Protein AF-A0A1B6LF96-F1 (afdb_monomer_lite)

Organism: NCBI:txid36148

Foldseek 3Di:
DDDDDDDDPPPPPPDPPPPDDCVCVVVLVVLLVLLLQDLAPVVLVVLCVVVVPPPLSVVVVVVLCVLCVPQLAQDQPLQDAFEEEQAEDDQVVLVVVLVVVCVVFVADEQDQQDPVLPVSLVPDPDPSNNSSSSVSSLSSSQSVCSVRSNPGYYYYRDHSVNSLVVSQVVRDPDRDPPPHCSPPHRPSGHDGPYYHYDDDDDD

Secondary structure (DSSP, 8-state):
----------------------TTHHHHHHHHHTTT--SSHHHHHHHHHTTTTSHHHHHHHHHHHHH-TTTT----TT--S-EEEEE-S-HHHHHHHHHHHHHHHTPEEE-SS-HHHHHHHTT--SHHHHHHHHHHHHHHHHHHHHHHTTTS-EEEES-HHHHHHHHHHHH-SSPPPTT-GGGPPPTTSPPPSEEEE------

Structure (mmCIF, N/CA/C/O backbone):
data_AF-A0A1B6LF96-F1
#
_entry.id   AF-A0A1B6LF96-F1
#
loop_
_atom_site.group_PDB
_atom_site.id
_atom_site.type_symbol
_atom_site.label_atom_id
_atom_site.label_alt_id
_atom_site.label_comp_id
_atom_site.label_asym_id
_atom_site.label_entity_id
_atom_site.label_seq_id
_atom_site.pdbx_PDB_ins_code
_atom_site.Cartn_x
_atom_site.Cartn_y
_atom_site.Cartn_z
_atom_site.occupancy
_atom_site.B_iso_or_equiv
_atom_site.auth_seq_id
_atom_site.auth_comp_id
_atom_site.auth_asym_id
_atom_site.auth_atom_id
_atom_site.pdbx_PDB_model_num
ATOM 1 N N . MET A 1 1 ? -30.037 -37.313 19.947 1.00 46.81 1 MET A N 1
ATOM 2 C CA . MET A 1 1 ? -29.095 -37.374 21.087 1.00 46.81 1 MET A CA 1
ATOM 3 C C . MET A 1 1 ? -27.970 -38.303 20.656 1.00 46.81 1 MET A C 1
ATOM 5 O O . MET A 1 1 ? -28.305 -39.353 20.131 1.00 46.81 1 MET A O 1
ATOM 9 N N . HIS A 1 2 ? -26.707 -37.882 20.806 1.00 32.00 2 HIS A N 1
ATOM 10 C CA . HIS A 1 2 ? -25.516 -38.270 20.011 1.00 32.00 2 HIS A CA 1
ATOM 11 C C . HIS A 1 2 ? -25.469 -37.520 18.664 1.00 32.00 2 HIS A C 1
ATOM 13 O O . HIS A 1 2 ? -26.460 -37.510 17.951 1.00 32.00 2 HIS A O 1
ATOM 19 N N . LEU A 1 3 ? -24.417 -36.798 18.271 1.00 30.00 3 LEU A N 1
ATOM 20 C CA . LEU A 1 3 ? -23.007 -36.907 18.631 1.00 30.00 3 LEU A CA 1
ATOM 21 C C . LEU A 1 3 ? -22.347 -35.513 18.498 1.00 30.00 3 LEU A C 1
ATOM 23 O O . LEU A 1 3 ? -22.212 -34.978 17.402 1.00 30.00 3 LEU A O 1
ATOM 27 N N . ILE A 1 4 ? -21.967 -34.912 19.625 1.00 42.56 4 ILE A N 1
ATOM 28 C CA . ILE A 1 4 ? -20.916 -33.887 19.695 1.00 42.56 4 ILE A CA 1
ATOM 29 C C . ILE A 1 4 ? -19.606 -34.648 19.517 1.00 42.56 4 ILE A C 1
ATOM 31 O O . ILE A 1 4 ? -19.401 -35.553 20.312 1.00 42.56 4 ILE A O 1
ATOM 35 N N . PHE A 1 5 ? -18.761 -34.323 18.532 1.00 35.53 5 PHE A N 1
ATOM 36 C CA . PHE A 1 5 ? -17.296 -34.470 18.614 1.00 35.53 5 PHE A CA 1
ATOM 37 C C . PHE A 1 5 ? -16.598 -33.947 17.346 1.00 35.53 5 PHE A C 1
ATOM 39 O O . PHE A 1 5 ? -16.833 -34.476 16.268 1.00 35.53 5 PHE A O 1
ATOM 46 N N . ASN A 1 6 ? -15.676 -32.992 17.553 1.00 32.12 6 ASN A N 1
ATOM 47 C CA . ASN A 1 6 ? -14.500 -32.641 16.735 1.00 32.12 6 ASN A CA 1
ATOM 48 C C . ASN A 1 6 ? -14.761 -32.160 15.289 1.00 32.12 6 ASN A C 1
ATOM 50 O O . ASN A 1 6 ? -15.494 -32.757 14.522 1.00 32.12 6 ASN A O 1
ATOM 54 N N . ILE A 1 7 ? -14.156 -31.067 14.824 1.00 35.53 7 ILE A N 1
ATOM 55 C CA . ILE A 1 7 ? -12.711 -30.966 14.594 1.00 35.53 7 ILE A CA 1
ATOM 56 C C . ILE A 1 7 ? -12.251 -29.513 14.815 1.00 35.53 7 ILE A C 1
ATOM 58 O O . ILE A 1 7 ? -12.604 -28.605 14.064 1.00 35.53 7 ILE A O 1
ATOM 62 N N . LEU A 1 8 ? -11.418 -29.316 15.841 1.00 35.41 8 LEU A N 1
ATOM 63 C CA . LEU A 1 8 ? -10.446 -28.227 15.894 1.00 35.41 8 LEU A CA 1
ATOM 64 C C . LEU A 1 8 ? -9.424 -28.464 14.774 1.00 35.41 8 LEU A C 1
ATOM 66 O O . LEU A 1 8 ? -8.641 -29.409 14.846 1.00 35.41 8 LEU A O 1
ATOM 70 N N . TYR A 1 9 ? -9.407 -27.609 13.753 1.00 33.66 9 TYR A N 1
ATOM 71 C CA . TYR A 1 9 ? -8.284 -27.546 12.817 1.00 33.66 9 TYR A CA 1
ATOM 72 C C . TYR A 1 9 ? -7.131 -26.792 13.488 1.00 33.66 9 TYR A C 1
ATOM 74 O O . TYR A 1 9 ? -6.976 -25.582 13.342 1.00 33.66 9 TYR A O 1
ATOM 82 N N . LEU A 1 10 ? -6.330 -27.520 14.265 1.00 31.97 10 LEU A N 1
ATOM 83 C CA . LEU A 1 10 ? -5.002 -27.075 14.664 1.00 31.97 10 LEU A CA 1
ATOM 84 C C . LEU A 1 10 ? -4.052 -27.440 13.515 1.00 31.97 10 LEU A C 1
ATOM 86 O O . LEU A 1 10 ? -3.706 -28.605 13.331 1.00 31.97 10 LEU A O 1
ATOM 90 N N . VAL A 1 11 ? -3.665 -26.461 12.698 1.00 38.84 11 VAL A N 1
ATOM 91 C CA . VAL A 1 11 ? -2.620 -26.657 11.684 1.00 38.84 11 VAL A CA 1
ATOM 92 C C . VAL A 1 11 ? -1.275 -26.716 12.408 1.00 38.84 11 VAL A C 1
ATOM 94 O O . VAL A 1 11 ? -0.638 -25.697 12.657 1.00 38.84 11 VAL A O 1
ATOM 97 N N . ALA A 1 12 ? -0.848 -27.922 12.777 1.00 35.06 12 ALA A N 1
ATOM 98 C CA . ALA A 1 12 ? 0.531 -28.188 13.160 1.00 35.06 12 ALA A CA 1
ATOM 99 C C . ALA A 1 12 ? 1.367 -28.332 11.878 1.00 35.06 12 ALA A C 1
ATOM 101 O O . ALA A 1 12 ? 1.483 -29.416 11.309 1.00 35.06 12 ALA A O 1
ATOM 102 N N . LEU A 1 13 ? 1.927 -27.220 11.395 1.00 41.16 13 LEU A N 1
ATOM 103 C CA . LEU A 1 13 ? 2.977 -27.247 10.377 1.00 41.16 13 LEU A CA 1
ATOM 104 C C . LEU A 1 13 ? 4.263 -27.764 11.032 1.00 41.16 13 LEU A C 1
ATOM 106 O O . LEU A 1 13 ? 4.984 -27.026 11.703 1.00 41.16 13 LEU A O 1
ATOM 110 N N . VAL A 1 14 ? 4.540 -29.054 10.846 1.00 39.38 14 VAL A N 1
ATOM 111 C CA . VAL A 1 14 ? 5.866 -29.627 11.083 1.00 39.38 14 VAL A CA 1
ATOM 112 C C . VAL A 1 14 ? 6.820 -28.959 10.092 1.00 39.38 14 VAL A C 1
ATOM 114 O O . VAL A 1 14 ? 6.775 -29.233 8.895 1.00 39.38 14 VAL A O 1
ATOM 117 N N . LYS A 1 15 ? 7.652 -28.033 10.584 1.00 40.03 15 LYS A N 1
ATOM 118 C CA . LYS A 1 15 ? 8.731 -27.399 9.818 1.00 40.03 15 LYS A CA 1
ATOM 119 C C . LYS A 1 15 ? 9.739 -28.464 9.385 1.00 40.03 15 LYS A C 1
ATOM 121 O O . LYS A 1 15 ? 10.646 -28.806 10.138 1.00 40.03 15 LYS A O 1
ATOM 126 N N . TYR A 1 16 ? 9.625 -28.930 8.148 1.00 42.06 16 TYR A N 1
ATOM 127 C CA . TYR A 1 16 ? 10.802 -29.353 7.400 1.00 42.06 16 TYR A CA 1
ATOM 128 C C . TYR A 1 16 ? 11.484 -28.067 6.919 1.00 42.06 16 TYR A C 1
ATOM 130 O O . TYR A 1 16 ? 11.133 -27.519 5.881 1.00 42.06 16 TYR A O 1
ATOM 138 N N . CYS A 1 17 ? 12.407 -27.521 7.716 1.00 43.72 17 CYS A N 1
ATOM 139 C CA . CYS A 1 17 ? 13.263 -26.423 7.267 1.00 43.72 17 CYS A CA 1
ATOM 140 C C . CYS A 1 17 ? 14.291 -26.985 6.279 1.00 43.72 17 CYS A C 1
ATOM 142 O O . CYS A 1 17 ? 15.434 -27.254 6.638 1.00 43.72 17 CYS A O 1
ATOM 144 N N . THR A 1 18 ? 13.889 -27.175 5.025 1.00 48.66 18 THR A N 1
ATOM 145 C CA . THR A 1 18 ? 14.851 -27.125 3.926 1.00 48.66 18 THR A CA 1
ATOM 146 C C . THR A 1 18 ? 15.276 -25.670 3.794 1.00 48.66 18 THR A C 1
ATOM 148 O O . THR A 1 18 ? 14.424 -24.798 3.633 1.00 48.66 18 THR A O 1
ATOM 151 N N . THR A 1 19 ? 16.569 -25.379 3.917 1.00 53.56 19 THR A N 1
ATOM 152 C CA . THR A 1 19 ? 17.105 -24.051 3.609 1.00 53.56 19 THR A CA 1
ATOM 153 C C . THR A 1 19 ? 16.774 -23.744 2.152 1.00 53.56 19 THR A C 1
ATOM 155 O O . THR A 1 19 ? 17.348 -24.358 1.254 1.00 53.56 19 THR A O 1
ATOM 158 N N . HIS A 1 20 ? 15.794 -22.872 1.916 1.00 63.84 20 HIS A N 1
ATOM 159 C CA . HIS A 1 20 ? 15.513 -22.385 0.575 1.00 63.84 20 HIS A CA 1
ATOM 160 C C . HIS A 1 20 ? 16.702 -21.540 0.116 1.00 63.84 20 HIS A C 1
ATOM 162 O O . HIS A 1 20 ? 17.114 -20.613 0.817 1.00 63.84 20 HIS A O 1
ATOM 168 N N . ASP A 1 21 ? 17.276 -21.910 -1.023 1.00 66.50 21 ASP A N 1
ATOM 169 C CA . ASP A 1 21 ? 18.346 -21.157 -1.660 1.00 66.50 21 ASP A CA 1
ATOM 170 C C . ASP A 1 21 ? 17.740 -19.970 -2.423 1.00 66.50 21 ASP A C 1
ATOM 172 O O . ASP A 1 21 ? 17.245 -20.121 -3.535 1.00 66.50 21 ASP A O 1
ATOM 176 N N . ASP A 1 22 ? 17.735 -18.801 -1.779 1.00 74.50 22 ASP A N 1
ATOM 177 C CA . ASP A 1 22 ? 17.302 -17.505 -2.329 1.00 74.50 22 ASP A CA 1
ATOM 178 C C . ASP A 1 22 ? 18.473 -16.825 -3.096 1.00 74.50 22 ASP A C 1
ATOM 180 O O . ASP A 1 22 ? 18.618 -15.600 -3.076 1.00 74.50 22 ASP A O 1
ATOM 184 N N . SER A 1 23 ? 19.380 -17.583 -3.731 1.00 80.31 23 SER A N 1
ATOM 185 C CA . SER A 1 23 ? 20.564 -17.010 -4.397 1.00 80.31 23 SER A CA 1
ATOM 186 C C . SER A 1 23 ? 20.220 -16.016 -5.514 1.00 80.31 23 SER A C 1
ATOM 188 O O . SER A 1 23 ? 20.962 -15.061 -5.739 1.00 80.31 23 SER A O 1
ATOM 190 N N . ASP A 1 24 ? 19.087 -16.217 -6.195 1.00 84.12 24 ASP A N 1
ATOM 191 C CA . ASP A 1 24 ? 18.581 -15.355 -7.271 1.00 84.12 24 ASP A CA 1
ATOM 192 C C . ASP A 1 24 ? 17.638 -14.248 -6.765 1.00 84.12 24 ASP A C 1
ATOM 194 O O . ASP A 1 24 ? 17.240 -13.365 -7.529 1.00 84.12 24 ASP A O 1
ATOM 198 N N . LEU 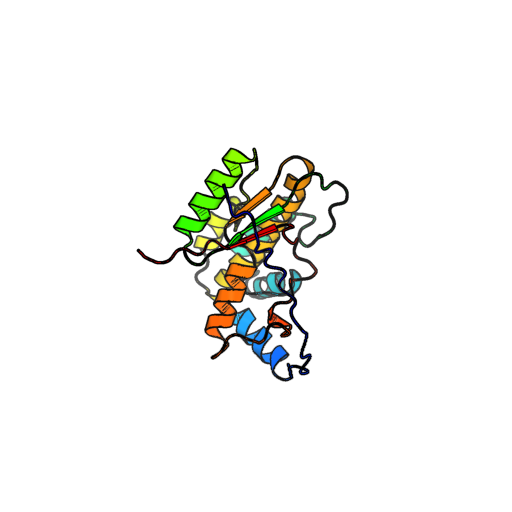A 1 25 ? 17.309 -14.237 -5.468 1.00 85.50 25 LEU A N 1
ATOM 199 C CA . LEU A 1 25 ? 16.364 -13.294 -4.878 1.00 85.50 25 LEU A CA 1
ATOM 200 C C . LEU A 1 25 ? 16.699 -11.825 -5.195 1.00 85.50 25 LEU A C 1
ATOM 202 O O . LEU A 1 25 ? 15.775 -11.093 -5.543 1.00 85.50 25 LEU A O 1
ATOM 206 N N . PRO A 1 26 ? 17.957 -11.340 -5.125 1.00 88.75 26 PRO A N 1
ATOM 207 C CA . PRO A 1 26 ? 18.252 -9.946 -5.461 1.00 88.75 26 PRO A CA 1
ATOM 208 C C . PRO A 1 26 ? 17.886 -9.568 -6.903 1.00 88.75 26 PRO A C 1
ATOM 210 O O . PRO A 1 26 ? 17.482 -8.434 -7.156 1.00 88.75 26 PRO A O 1
ATOM 213 N N . GLU A 1 27 ? 18.023 -10.499 -7.848 1.00 90.38 27 GLU A N 1
ATOM 214 C CA . GLU A 1 27 ? 17.608 -10.304 -9.239 1.00 90.38 27 GLU A CA 1
ATOM 215 C C . GLU A 1 27 ? 16.082 -10.344 -9.350 1.00 90.38 27 GLU A C 1
ATOM 217 O O . GLU A 1 27 ? 15.479 -9.424 -9.904 1.00 90.38 27 GLU A O 1
ATOM 222 N N . LYS A 1 28 ? 15.441 -11.326 -8.706 1.00 90.38 28 LYS A N 1
ATOM 223 C CA . LYS A 1 28 ? 13.979 -11.451 -8.676 1.00 90.38 28 LYS A CA 1
ATOM 224 C C . LYS A 1 28 ? 13.280 -10.256 -8.034 1.00 90.38 28 LYS A C 1
ATOM 226 O O . LYS A 1 28 ? 12.233 -9.835 -8.519 1.00 90.38 28 LYS A O 1
ATOM 231 N N . LEU A 1 29 ? 13.853 -9.664 -6.986 1.00 89.50 29 LEU A N 1
ATOM 232 C CA . LEU A 1 29 ? 13.326 -8.447 -6.364 1.00 89.50 29 LEU A CA 1
ATOM 233 C C . LEU A 1 29 ? 13.370 -7.262 -7.336 1.00 89.50 29 LEU A C 1
ATOM 235 O O . LEU A 1 29 ? 12.380 -6.543 -7.446 1.00 89.50 29 LEU A O 1
ATOM 239 N N . LYS A 1 30 ? 14.453 -7.109 -8.111 1.00 88.38 30 LYS A N 1
ATOM 240 C CA . LYS A 1 30 ? 14.531 -6.094 -9.177 1.00 88.38 30 LYS A CA 1
ATOM 241 C C . LYS A 1 30 ? 13.518 -6.357 -10.293 1.00 88.38 30 LYS A C 1
ATOM 243 O O . LYS A 1 30 ? 12.895 -5.427 -10.800 1.00 88.38 30 LYS A O 1
ATOM 248 N N . GLU A 1 31 ? 13.317 -7.617 -10.677 1.00 91.56 31 GLU A N 1
ATOM 249 C CA . GLU A 1 31 ? 12.268 -7.976 -11.636 1.00 91.56 31 GLU A CA 1
ATOM 250 C C . GLU A 1 31 ? 10.867 -7.635 -11.100 1.00 91.56 31 GLU A C 1
ATOM 252 O O . GLU A 1 31 ? 10.031 -7.118 -11.839 1.00 91.56 31 GLU A O 1
ATOM 257 N N . ILE A 1 32 ? 10.609 -7.873 -9.813 1.00 91.50 32 ILE A N 1
ATOM 258 C CA . ILE A 1 32 ? 9.349 -7.531 -9.140 1.00 91.50 32 ILE A CA 1
ATOM 259 C C . ILE A 1 32 ? 9.128 -6.014 -9.072 1.00 91.50 32 ILE A C 1
ATOM 261 O O . ILE A 1 32 ? 8.003 -5.553 -9.291 1.00 91.50 32 ILE A O 1
ATOM 265 N N . GLU A 1 33 ? 10.178 -5.223 -8.845 1.00 89.06 33 GLU A N 1
ATOM 266 C CA . GLU A 1 33 ? 10.116 -3.755 -8.897 1.00 89.06 33 GLU A CA 1
ATOM 267 C C . GLU A 1 33 ? 9.650 -3.256 -10.270 1.00 89.06 33 GLU A C 1
ATOM 269 O O . GLU A 1 33 ? 8.854 -2.313 -10.350 1.00 89.06 33 GLU A O 1
ATOM 274 N N . ASN A 1 34 ? 10.004 -3.958 -11.357 1.00 88.00 34 ASN A N 1
ATOM 275 C CA . ASN A 1 34 ? 9.479 -3.653 -12.690 1.00 88.00 34 ASN A CA 1
ATOM 276 C C . ASN A 1 34 ? 7.959 -3.819 -12.784 1.00 88.00 34 ASN A C 1
ATOM 278 O O . ASN A 1 34 ? 7.375 -3.348 -13.757 1.00 88.00 34 ASN A O 1
ATOM 282 N N . TYR A 1 35 ? 7.286 -4.446 -11.817 1.00 88.81 35 TYR A N 1
ATOM 283 C CA . TYR A 1 35 ? 5.826 -4.538 -11.722 1.00 88.81 35 TYR A CA 1
ATOM 284 C C . TYR A 1 35 ? 5.208 -3.557 -10.711 1.00 88.81 35 TYR A C 1
ATOM 286 O O . TYR A 1 35 ? 3.993 -3.577 -10.523 1.00 88.81 35 TYR A O 1
ATOM 294 N N . GLY A 1 36 ? 6.000 -2.639 -10.147 1.00 82.88 36 GLY A N 1
ATOM 295 C CA . GLY A 1 36 ? 5.538 -1.574 -9.248 1.00 82.88 36 GLY A CA 1
ATOM 296 C C . GLY A 1 36 ? 5.497 -1.945 -7.774 1.00 82.88 36 GLY A C 1
ATOM 297 O O . GLY A 1 36 ? 4.899 -1.224 -6.977 1.00 82.88 36 GLY A O 1
ATOM 298 N N . VAL A 1 37 ? 6.124 -3.059 -7.409 1.00 88.00 37 VAL A N 1
ATOM 299 C CA . VAL A 1 37 ? 6.245 -3.503 -6.025 1.00 88.00 37 VAL A CA 1
ATOM 300 C C . VAL A 1 37 ? 7.584 -3.037 -5.486 1.00 88.00 37 VAL A C 1
ATOM 302 O O . VAL A 1 37 ? 8.630 -3.552 -5.860 1.00 88.00 37 VAL A O 1
ATOM 305 N N . PHE A 1 38 ? 7.525 -2.066 -4.588 1.00 86.69 38 PHE A N 1
ATOM 306 C CA . PHE A 1 38 ? 8.682 -1.525 -3.894 1.00 86.69 38 PHE A CA 1
ATOM 307 C C . PHE A 1 38 ? 8.694 -2.043 -2.455 1.00 86.69 38 PHE A C 1
ATOM 309 O O . PHE A 1 38 ? 7.637 -2.194 -1.831 1.00 86.69 38 PHE A O 1
ATOM 316 N N . PHE A 1 39 ? 9.892 -2.305 -1.932 1.00 89.19 39 PHE A N 1
ATOM 317 C CA . PHE A 1 39 ? 10.092 -2.823 -0.572 1.00 89.19 39 PHE A CA 1
ATOM 318 C C . PHE A 1 39 ? 10.531 -1.743 0.426 1.00 89.19 39 PHE A C 1
ATOM 320 O O . PHE A 1 39 ? 10.737 -2.044 1.598 1.00 89.19 39 PHE A O 1
ATOM 327 N N . THR A 1 40 ? 10.669 -0.492 -0.030 1.00 93.81 40 THR A N 1
ATOM 328 C CA . THR A 1 40 ? 10.865 0.687 0.826 1.00 93.81 40 THR A CA 1
ATOM 329 C C . THR A 1 40 ? 10.208 1.930 0.220 1.00 93.81 40 THR A C 1
ATOM 331 O O . THR A 1 40 ? 10.106 2.076 -1.008 1.00 93.81 40 THR A O 1
ATOM 334 N N . LEU A 1 41 ? 9.845 2.891 1.066 1.00 94.88 41 LEU A N 1
ATOM 335 C CA . LEU A 1 41 ? 9.393 4.212 0.646 1.00 94.88 41 LEU A CA 1
ATOM 336 C C . LEU A 1 41 ? 10.489 4.913 -0.159 1.00 94.88 41 LEU A C 1
ATOM 338 O O . LEU A 1 41 ? 10.193 5.531 -1.179 1.00 94.88 41 LEU A O 1
ATOM 342 N N . ASN A 1 42 ? 11.755 4.783 0.255 1.00 94.38 42 ASN A N 1
ATOM 343 C CA . ASN A 1 42 ? 12.872 5.397 -0.461 1.00 94.38 42 ASN A CA 1
ATOM 344 C C . ASN A 1 42 ? 12.980 4.875 -1.902 1.00 94.38 42 ASN A C 1
ATOM 346 O O . ASN A 1 42 ? 13.040 5.687 -2.818 1.00 94.38 42 ASN A O 1
ATOM 350 N N . SER A 1 43 ? 12.911 3.556 -2.121 1.00 90.56 43 SER A N 1
ATOM 351 C CA . SER A 1 43 ? 12.926 2.978 -3.479 1.00 90.56 43 SER A CA 1
ATOM 352 C C . SER A 1 43 ? 11.743 3.458 -4.333 1.00 90.56 43 SER A C 1
ATOM 354 O O . SER A 1 43 ? 11.897 3.766 -5.514 1.00 90.56 43 SER A O 1
ATOM 356 N N . THR A 1 44 ? 10.572 3.639 -3.710 1.00 91.44 44 THR A N 1
ATOM 357 C CA . THR A 1 44 ? 9.397 4.217 -4.377 1.00 91.44 44 THR A CA 1
ATOM 358 C C . THR A 1 44 ? 9.658 5.667 -4.801 1.00 91.44 44 THR A C 1
ATOM 360 O O . THR A 1 44 ? 9.379 6.047 -5.937 1.00 91.44 44 THR A O 1
ATOM 363 N N . LEU A 1 45 ? 10.205 6.491 -3.900 1.00 93.19 45 LEU A N 1
ATOM 364 C CA . LEU A 1 45 ? 10.514 7.905 -4.143 1.00 93.19 45 LEU A CA 1
ATOM 365 C C . LEU A 1 45 ? 11.661 8.096 -5.143 1.00 93.19 45 LEU A C 1
ATOM 367 O O . LEU A 1 45 ? 11.658 9.061 -5.907 1.00 93.19 45 LEU A O 1
ATOM 371 N N . GLU A 1 46 ? 12.621 7.176 -5.176 1.00 91.88 46 GLU A N 1
ATOM 372 C CA . GLU A 1 46 ? 13.733 7.183 -6.126 1.00 91.88 46 GLU A CA 1
ATOM 373 C C . GLU A 1 46 ? 13.262 7.125 -7.570 1.00 91.88 46 GLU A C 1
ATOM 375 O O . GLU A 1 46 ? 13.785 7.869 -8.401 1.00 91.88 46 GLU A O 1
ATOM 380 N N . CYS A 1 47 ? 12.204 6.358 -7.851 1.00 89.44 47 CYS A N 1
ATOM 381 C CA . CYS A 1 47 ? 11.589 6.346 -9.171 1.00 89.44 47 CYS A CA 1
ATOM 382 C C . CYS A 1 47 ? 11.202 7.759 -9.628 1.00 89.44 47 CYS A C 1
ATOM 384 O O . CYS A 1 47 ? 11.426 8.109 -10.782 1.00 89.44 47 CYS A O 1
ATOM 386 N N . TYR A 1 48 ? 10.671 8.601 -8.738 1.00 91.25 48 TYR A N 1
ATOM 387 C CA . TYR A 1 48 ? 10.225 9.953 -9.084 1.00 91.25 48 TYR A CA 1
ATOM 388 C C . TYR A 1 48 ? 11.363 10.940 -9.340 1.00 91.25 48 TYR A C 1
ATOM 390 O O . TYR A 1 48 ? 11.123 11.956 -9.994 1.00 91.25 48 TYR A O 1
ATOM 398 N N . ARG A 1 49 ? 12.594 10.659 -8.887 1.00 90.50 49 ARG A N 1
ATOM 399 C CA . ARG A 1 49 ? 13.750 11.545 -9.123 1.00 90.50 49 ARG A CA 1
ATOM 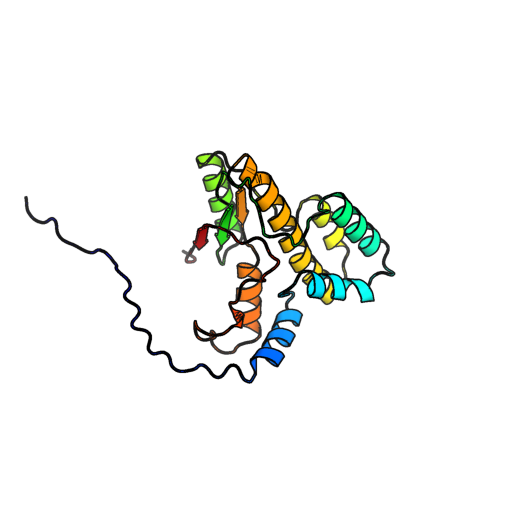400 C C . ARG A 1 49 ? 13.991 11.757 -10.621 1.00 90.50 49 ARG A C 1
ATOM 402 O O . ARG A 1 49 ? 14.209 12.888 -11.043 1.00 90.50 49 ARG A O 1
ATOM 409 N N . ASN A 1 50 ? 13.834 10.705 -11.426 1.00 89.44 50 ASN A N 1
ATOM 410 C CA . ASN A 1 50 ? 14.004 10.748 -12.887 1.00 89.44 50 ASN A CA 1
ATOM 411 C C . ASN A 1 50 ? 12.874 11.487 -13.631 1.00 89.44 50 ASN A C 1
ATOM 413 O O . ASN A 1 50 ? 13.003 11.796 -14.817 1.00 89.44 50 ASN A O 1
ATOM 417 N N . TYR A 1 51 ? 11.765 11.765 -12.943 1.00 91.69 51 TYR A N 1
ATOM 418 C CA . TYR A 1 51 ? 10.583 12.433 -13.495 1.00 91.69 51 TYR A CA 1
ATOM 419 C C . TYR A 1 51 ? 10.294 13.771 -12.804 1.00 91.69 51 TYR A C 1
ATOM 421 O O . TYR A 1 51 ? 9.253 14.381 -13.054 1.00 91.69 51 TYR A O 1
ATOM 429 N N . TYR A 1 52 ? 11.197 14.253 -11.943 1.00 91.31 52 TYR A N 1
ATOM 430 C CA . TYR A 1 52 ? 10.981 15.447 -11.124 1.00 91.31 52 TYR A CA 1
ATOM 431 C C . TYR A 1 52 ? 10.793 16.726 -11.955 1.00 91.31 52 TYR A C 1
ATOM 433 O O . TYR A 1 52 ? 10.191 17.692 -11.496 1.00 91.31 52 TYR A O 1
ATOM 441 N N . GLN A 1 53 ? 11.262 16.742 -13.202 1.00 92.62 53 GLN A N 1
ATOM 442 C CA . GLN A 1 53 ? 11.025 17.804 -14.178 1.00 92.62 53 GLN A CA 1
ATOM 443 C C . GLN A 1 53 ? 9.543 17.971 -14.547 1.00 92.62 53 GLN A C 1
ATOM 445 O O . GLN A 1 53 ? 9.139 19.068 -14.933 1.00 92.62 53 GLN A O 1
ATOM 450 N N . LEU A 1 54 ? 8.721 16.925 -14.410 1.00 92.31 54 LEU A N 1
ATOM 451 C CA . LEU A 1 54 ? 7.302 16.972 -14.749 1.00 92.31 54 LEU A CA 1
ATOM 452 C C . LEU A 1 54 ? 6.519 17.767 -13.686 1.00 92.31 54 LEU A C 1
ATOM 454 O O . LEU A 1 54 ? 6.546 17.395 -12.509 1.00 92.31 54 LEU A O 1
ATOM 458 N N . PRO A 1 55 ? 5.751 18.811 -14.060 1.00 92.44 55 PRO A N 1
ATOM 459 C CA . PRO A 1 55 ? 4.978 19.606 -13.101 1.00 92.44 55 PRO A CA 1
ATOM 460 C C . PRO A 1 55 ? 4.031 18.771 -12.231 1.00 92.44 55 PRO A C 1
ATOM 462 O O . PRO A 1 55 ? 3.944 18.989 -11.026 1.00 92.44 55 PRO A O 1
ATOM 465 N N . VAL A 1 56 ? 3.380 17.764 -12.822 1.00 90.38 56 VAL A N 1
ATOM 466 C CA . VAL A 1 56 ? 2.473 16.850 -12.111 1.00 90.38 56 VAL A CA 1
ATOM 467 C C . VAL A 1 56 ? 3.183 16.045 -11.014 1.00 90.38 56 VAL A C 1
ATOM 469 O O . VAL A 1 56 ? 2.590 15.800 -9.969 1.00 90.38 56 VAL A O 1
ATOM 472 N N . VAL A 1 57 ? 4.459 15.687 -11.201 1.00 93.31 57 VAL A N 1
ATOM 473 C CA . VAL A 1 57 ? 5.252 14.979 -10.183 1.00 93.31 57 VAL A CA 1
ATOM 474 C C . VAL A 1 57 ? 5.585 15.915 -9.026 1.00 93.31 57 VAL A C 1
ATOM 476 O O . VAL A 1 57 ? 5.407 15.533 -7.874 1.00 93.31 57 VAL A O 1
ATOM 479 N N . LYS A 1 58 ? 5.990 17.158 -9.311 1.00 93.75 58 LYS A N 1
ATOM 480 C CA . LYS A 1 58 ? 6.251 18.161 -8.264 1.00 93.75 58 LYS A CA 1
ATOM 481 C C . LYS A 1 58 ? 5.008 18.426 -7.418 1.00 93.75 58 LYS A C 1
ATOM 483 O O . LYS A 1 58 ? 5.092 18.419 -6.195 1.00 93.75 58 LYS A O 1
ATOM 488 N N . VAL A 1 59 ? 3.856 18.619 -8.066 1.00 93.56 59 VAL A N 1
ATOM 489 C CA . VAL A 1 59 ? 2.572 18.813 -7.376 1.00 93.56 59 VAL A CA 1
ATOM 490 C C . VAL A 1 59 ? 2.237 17.595 -6.521 1.00 93.56 59 VAL A C 1
ATOM 492 O O . VAL A 1 59 ? 1.951 17.758 -5.340 1.00 93.56 59 VAL A O 1
ATOM 495 N N . LEU A 1 60 ? 2.339 16.382 -7.074 1.00 93.75 60 LEU A N 1
ATOM 496 C CA . LEU A 1 60 ? 2.076 15.152 -6.331 1.00 93.75 60 LEU A CA 1
ATOM 497 C C . LEU A 1 60 ? 2.942 15.043 -5.071 1.00 93.75 60 LEU A C 1
ATOM 499 O O . LEU A 1 60 ? 2.412 14.786 -3.994 1.00 93.75 60 LEU A O 1
ATOM 503 N N . LEU A 1 61 ? 4.257 15.235 -5.199 1.00 94.56 61 LEU A N 1
ATOM 504 C CA . LEU A 1 61 ? 5.182 15.104 -4.074 1.00 94.56 61 LEU A CA 1
ATOM 505 C C . LEU A 1 61 ? 4.959 16.199 -3.022 1.00 94.56 61 LEU A C 1
ATOM 507 O O . LEU A 1 61 ? 4.933 15.887 -1.836 1.00 94.56 61 LEU A O 1
ATOM 511 N N . ASN A 1 62 ? 4.706 17.445 -3.431 1.00 94.94 62 ASN A N 1
ATOM 512 C CA . ASN A 1 62 ? 4.392 18.535 -2.501 1.00 94.94 62 ASN A CA 1
ATOM 513 C C . ASN A 1 62 ? 3.097 18.264 -1.719 1.00 94.94 62 ASN A C 1
ATOM 515 O O . ASN A 1 62 ? 3.065 18.380 -0.495 1.00 94.94 62 ASN A O 1
ATOM 519 N N . GLU A 1 63 ? 2.034 17.862 -2.418 1.00 94.94 63 GLU A N 1
ATOM 520 C CA . GLU A 1 63 ? 0.734 17.546 -1.822 1.00 94.94 63 GLU A CA 1
ATOM 521 C C . GLU A 1 63 ? 0.807 16.318 -0.899 1.00 94.94 63 GLU A C 1
ATOM 523 O O . GLU A 1 63 ? 0.107 16.267 0.118 1.00 94.94 63 GLU A O 1
ATOM 528 N N . LEU A 1 64 ? 1.661 15.344 -1.234 1.00 94.94 64 LEU A N 1
ATOM 529 C CA . LEU A 1 64 ? 1.947 14.179 -0.403 1.00 94.94 64 LEU A CA 1
ATOM 530 C C . LEU A 1 64 ? 2.679 14.580 0.880 1.00 94.94 64 LEU A C 1
ATOM 532 O O . LEU A 1 64 ? 2.213 14.234 1.961 1.00 94.94 64 LEU A O 1
ATOM 536 N N . THR A 1 65 ? 3.786 15.323 0.778 1.00 94.88 65 THR A N 1
ATOM 537 C CA . THR A 1 65 ? 4.562 15.784 1.940 1.00 94.88 65 THR A CA 1
ATOM 538 C C . THR A 1 65 ? 3.718 16.655 2.866 1.00 94.88 65 THR A C 1
ATOM 540 O O . THR A 1 65 ? 3.814 16.524 4.083 1.00 94.88 65 THR A O 1
ATOM 543 N N . HIS A 1 66 ? 2.853 17.504 2.307 1.00 95.88 66 HIS A N 1
ATOM 544 C CA . HIS A 1 66 ? 1.953 18.340 3.096 1.00 95.88 66 HIS A CA 1
ATOM 545 C C . HIS A 1 66 ? 0.910 17.519 3.873 1.00 95.88 66 HIS A C 1
ATOM 547 O O . HIS A 1 66 ? 0.663 17.798 5.044 1.00 95.88 66 HIS A O 1
ATOM 553 N N . ARG A 1 67 ? 0.301 16.498 3.250 1.00 95.31 67 ARG A N 1
ATOM 554 C CA . ARG A 1 67 ? -0.737 15.669 3.898 1.00 95.31 67 ARG A CA 1
ATOM 555 C C . ARG A 1 67 ? -0.186 14.573 4.801 1.00 95.31 67 ARG A C 1
ATOM 557 O O . ARG A 1 67 ? -0.852 14.190 5.759 1.00 95.31 67 ARG A O 1
ATOM 564 N N . TYR A 1 68 ? 0.994 14.056 4.485 1.00 96.12 68 TYR A N 1
ATOM 565 C CA . TYR A 1 68 ? 1.613 12.925 5.170 1.00 96.12 68 TYR A CA 1
ATOM 566 C C . TYR A 1 68 ? 3.076 13.227 5.517 1.00 96.12 68 TYR A C 1
ATOM 568 O O . TYR A 1 68 ? 3.981 12.575 4.990 1.00 96.12 68 TYR A O 1
ATOM 576 N N . PRO A 1 69 ? 3.333 14.191 6.419 1.00 95.12 69 PRO A N 1
ATOM 577 C CA . PRO A 1 69 ? 4.695 14.524 6.846 1.00 95.12 69 PRO A CA 1
ATOM 578 C C . PRO A 1 69 ? 5.410 13.348 7.536 1.00 95.12 69 PRO A C 1
ATOM 580 O O . PRO A 1 69 ? 6.632 13.318 7.609 1.00 95.12 69 PRO A O 1
ATOM 583 N N . ASP A 1 70 ? 4.649 12.369 8.023 1.00 94.94 70 ASP A N 1
ATOM 584 C CA . ASP A 1 70 ? 5.091 11.157 8.707 1.00 94.94 70 ASP A CA 1
ATOM 585 C C . ASP A 1 70 ? 4.818 9.883 7.872 1.00 94.94 70 ASP A C 1
ATOM 587 O O . ASP A 1 70 ? 4.567 8.791 8.401 1.00 94.94 70 ASP A O 1
ATOM 591 N N . ILE A 1 71 ? 4.830 10.000 6.540 1.00 96.25 71 ILE A N 1
ATOM 592 C CA . ILE A 1 71 ? 4.799 8.845 5.633 1.00 96.25 71 ILE A CA 1
ATOM 593 C C . ILE A 1 71 ? 6.029 7.948 5.856 1.00 96.25 71 ILE A C 1
ATOM 595 O O . ILE A 1 71 ? 7.134 8.432 6.077 1.00 96.25 71 ILE A O 1
ATOM 599 N N . GLY A 1 72 ? 5.828 6.628 5.853 1.00 95.75 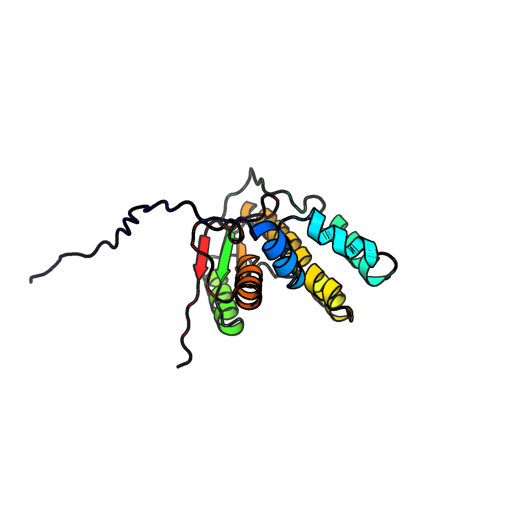72 GLY A N 1
ATOM 600 C CA . GLY A 1 72 ? 6.879 5.651 6.180 1.00 95.75 72 GLY A CA 1
ATOM 601 C C . GLY A 1 72 ? 7.043 5.348 7.680 1.00 95.75 72 GLY A C 1
ATOM 602 O O . GLY A 1 72 ? 7.723 4.398 8.056 1.00 95.75 72 GLY A O 1
ATOM 603 N N . LEU A 1 73 ? 6.399 6.111 8.573 1.00 96.88 73 LEU A N 1
ATOM 604 C CA . LEU A 1 73 ? 6.378 5.776 9.999 1.00 96.88 73 LEU A CA 1
ATOM 605 C C . LEU A 1 73 ? 5.471 4.555 10.250 1.00 96.88 73 LEU A C 1
ATOM 607 O O . LEU A 1 73 ? 4.303 4.541 9.875 1.00 96.88 73 LEU A O 1
ATOM 611 N N . VAL A 1 74 ? 5.960 3.527 10.937 1.00 96.75 74 VAL A N 1
ATOM 612 C CA . VAL A 1 74 ? 5.135 2.338 11.252 1.00 96.75 74 VAL A CA 1
ATOM 613 C C . VAL A 1 74 ? 4.652 2.305 12.698 1.00 96.75 74 VAL A C 1
ATOM 615 O O . VAL A 1 74 ? 3.689 1.617 13.029 1.00 96.75 74 VAL A O 1
ATOM 618 N N . HIS A 1 75 ? 5.280 3.077 13.580 1.00 95.38 75 HIS A N 1
ATOM 619 C CA . HIS A 1 75 ? 4.897 3.114 14.981 1.00 95.38 75 HIS A CA 1
ATOM 620 C C . HIS A 1 75 ? 3.611 3.929 15.188 1.00 95.38 75 HIS A C 1
ATOM 622 O O . HIS A 1 75 ? 3.466 5.037 14.668 1.00 95.38 75 HIS A O 1
ATOM 628 N N . ASN A 1 76 ? 2.677 3.391 15.974 1.00 96.06 76 ASN A N 1
ATOM 629 C CA . ASN A 1 76 ? 1.460 4.087 16.379 1.00 96.06 76 ASN A CA 1
ATOM 630 C C . ASN A 1 76 ? 1.194 3.844 17.873 1.00 96.06 76 ASN A C 1
ATOM 632 O O . ASN A 1 76 ? 0.469 2.908 18.208 1.00 96.06 76 ASN A O 1
ATOM 636 N N . PRO A 1 77 ? 1.781 4.651 18.773 1.00 94.50 77 PRO A N 1
ATOM 637 C CA . PRO A 1 77 ? 1.680 4.422 20.217 1.00 94.50 77 PRO A CA 1
ATOM 638 C C . PRO A 1 77 ? 0.246 4.576 20.737 1.00 94.50 77 PRO A C 1
ATOM 640 O O . PRO A 1 77 ? -0.111 3.981 21.743 1.00 94.50 77 PRO A O 1
ATOM 643 N N . ASN A 1 78 ? -0.590 5.332 20.019 1.00 95.44 78 ASN A N 1
ATOM 644 C CA . ASN A 1 78 ? -1.977 5.623 20.384 1.00 95.44 78 ASN A CA 1
ATOM 645 C C . ASN A 1 78 ? -2.980 4.757 19.604 1.00 95.44 78 ASN A C 1
ATOM 647 O O . ASN A 1 78 ? -4.099 5.194 19.338 1.00 95.44 78 ASN A O 1
ATOM 651 N N . LYS A 1 79 ? -2.567 3.573 19.141 1.00 97.69 79 LYS A N 1
ATOM 652 C CA . LYS A 1 79 ? -3.439 2.666 18.393 1.00 97.69 79 LYS A CA 1
ATOM 653 C C . LYS A 1 79 ? -4.484 2.047 19.322 1.00 97.69 79 LYS A C 1
ATOM 655 O O . LYS A 1 79 ? -4.133 1.253 20.187 1.00 97.69 79 LYS A O 1
ATOM 660 N N . ASN A 1 80 ? -5.757 2.345 19.073 1.00 97.81 80 ASN A N 1
ATOM 661 C CA . ASN A 1 80 ? -6.889 1.835 19.856 1.00 97.81 80 ASN A CA 1
ATOM 662 C C . ASN A 1 80 ? -7.830 0.934 19.042 1.00 97.81 80 ASN A C 1
ATOM 664 O O . ASN A 1 80 ? -8.686 0.257 19.606 1.00 97.81 80 ASN A O 1
ATOM 668 N N . HIS A 1 81 ? -7.679 0.916 17.716 1.00 98.62 81 HIS A N 1
ATOM 669 C CA . HIS A 1 81 ? -8.555 0.191 16.800 1.00 98.62 81 HIS A CA 1
ATOM 670 C C . HIS A 1 81 ? -7.757 -0.599 15.753 1.00 98.62 81 HIS A C 1
ATOM 672 O O . HIS A 1 81 ? -6.620 -0.232 15.436 1.00 98.62 81 HIS A O 1
ATOM 678 N N . PRO A 1 82 ? -8.330 -1.681 15.192 1.00 98.38 82 PRO A N 1
ATOM 679 C CA . PRO A 1 82 ? -7.621 -2.520 14.238 1.00 98.38 82 PRO A CA 1
ATOM 680 C C . PRO A 1 82 ? -7.529 -1.868 12.855 1.00 98.38 82 PRO A C 1
ATOM 682 O O . PRO A 1 82 ? -8.465 -1.221 12.379 1.00 98.38 82 PRO A O 1
ATOM 685 N N . PHE A 1 83 ? -6.406 -2.111 12.188 1.00 98.69 83 PHE A N 1
ATOM 686 C CA . PHE A 1 83 ? -6.238 -1.942 10.754 1.00 98.69 83 PHE A CA 1
ATOM 687 C C . PHE A 1 83 ? -6.466 -3.292 10.070 1.00 98.69 83 PHE A C 1
ATOM 689 O O . PHE A 1 83 ? -5.750 -4.258 10.325 1.00 98.69 83 PHE A O 1
ATOM 696 N N . ILE A 1 84 ? -7.466 -3.366 9.198 1.00 98.75 84 ILE A N 1
ATOM 697 C CA . ILE A 1 84 ? -7.885 -4.600 8.537 1.00 98.75 84 ILE A CA 1
ATOM 698 C C . ILE A 1 84 ? -7.698 -4.451 7.028 1.00 98.75 84 ILE A C 1
ATOM 700 O O . ILE A 1 84 ? -8.210 -3.513 6.415 1.00 98.75 84 ILE A O 1
ATOM 704 N N . ALA A 1 85 ? -7.012 -5.408 6.409 1.00 98.44 85 ALA A N 1
ATOM 705 C CA . ALA A 1 85 ? -6.969 -5.533 4.959 1.00 98.44 85 ALA A CA 1
ATOM 706 C C . ALA A 1 85 ? -7.962 -6.591 4.481 1.00 98.44 85 ALA A C 1
ATOM 708 O O . ALA A 1 85 ? -7.986 -7.718 4.970 1.00 98.44 85 ALA A O 1
ATOM 709 N N . VAL A 1 86 ? -8.762 -6.236 3.482 1.00 98.06 86 VAL A N 1
ATOM 710 C CA . VAL A 1 86 ? -9.576 -7.183 2.723 1.00 98.06 86 VAL A CA 1
ATOM 711 C C . VAL A 1 86 ? -8.896 -7.377 1.377 1.00 98.06 86 VAL A C 1
ATOM 713 O O . VAL A 1 86 ? -8.813 -6.448 0.573 1.00 98.06 86 VAL A O 1
ATOM 716 N N . GLU A 1 87 ? -8.392 -8.582 1.146 1.00 96.12 87 GLU A N 1
ATOM 717 C CA . GLU A 1 87 ? -7.703 -9.025 -0.061 1.00 96.12 87 GLU A CA 1
ATOM 718 C C . GLU A 1 87 ? -8.582 -9.962 -0.892 1.00 96.12 87 GLU A C 1
ATOM 720 O O . GLU A 1 87 ? -9.631 -10.428 -0.453 1.00 96.12 87 GLU A O 1
ATOM 725 N N . GLY A 1 88 ? -8.176 -10.217 -2.130 1.00 93.44 88 GLY A N 1
ATOM 726 C CA . GLY A 1 88 ? -8.892 -11.118 -3.030 1.00 93.44 88 GLY A CA 1
ATOM 727 C C . GLY A 1 88 ? -8.623 -10.799 -4.493 1.00 93.44 88 GLY A C 1
ATOM 728 O O . GLY A 1 88 ? -8.296 -9.659 -4.839 1.00 93.44 88 GLY A O 1
ATOM 729 N N . VAL A 1 89 ? -8.800 -11.807 -5.348 1.00 90.19 89 VAL A N 1
ATOM 730 C CA . VAL A 1 89 ? -8.539 -11.727 -6.797 1.00 90.19 89 VAL A CA 1
ATOM 731 C C . VAL A 1 89 ? -9.515 -10.770 -7.490 1.00 90.19 89 VAL A C 1
ATOM 733 O O . VAL A 1 89 ? -9.135 -9.965 -8.340 1.00 90.19 89 VAL A O 1
ATOM 736 N N . HIS A 1 90 ? -10.795 -10.822 -7.117 1.00 91.50 90 HIS A N 1
ATOM 737 C CA . HIS A 1 90 ? -11.845 -10.034 -7.758 1.00 91.50 90 HIS A CA 1
ATOM 738 C C . HIS A 1 90 ? -12.074 -8.701 -7.035 1.00 91.50 90 HIS A C 1
ATOM 740 O O . HIS A 1 90 ? -12.773 -8.636 -6.023 1.00 91.50 90 HIS A O 1
ATOM 746 N N . ARG A 1 91 ? -11.537 -7.610 -7.606 1.00 91.25 91 ARG A N 1
ATOM 747 C CA . ARG A 1 91 ? -11.621 -6.244 -7.048 1.00 91.25 91 ARG A CA 1
ATOM 748 C C . ARG A 1 91 ? -13.043 -5.831 -6.652 1.00 91.25 91 ARG A C 1
ATOM 750 O O . ARG A 1 91 ? -13.233 -5.290 -5.571 1.00 91.25 91 ARG A O 1
ATOM 757 N N . LYS A 1 92 ? -14.047 -6.088 -7.501 1.00 92.88 92 LYS A N 1
ATOM 758 C CA . LYS A 1 92 ? -15.444 -5.703 -7.220 1.00 92.88 92 LYS A CA 1
ATOM 759 C C . LYS A 1 92 ? -15.982 -6.414 -5.974 1.00 92.88 92 LYS A C 1
ATOM 761 O O . LYS A 1 92 ? -16.492 -5.748 -5.081 1.00 92.88 92 LYS A O 1
ATOM 766 N N . THR A 1 93 ? -15.818 -7.734 -5.893 1.00 93.25 93 THR A N 1
ATOM 767 C CA . THR A 1 93 ? -16.246 -8.545 -4.742 1.00 93.25 93 THR A CA 1
ATOM 768 C C . THR A 1 93 ? -15.551 -8.096 -3.463 1.00 93.25 93 THR A C 1
ATOM 770 O O . THR A 1 93 ? -16.208 -7.831 -2.461 1.00 93.25 93 THR A O 1
ATOM 773 N N . ARG A 1 94 ? -14.227 -7.924 -3.520 1.00 94.12 94 ARG A N 1
ATOM 774 C CA . ARG A 1 94 ? -13.409 -7.443 -2.403 1.00 94.12 94 ARG A CA 1
ATOM 775 C C . ARG A 1 94 ? -13.873 -6.080 -1.885 1.00 94.12 94 ARG A C 1
ATOM 777 O O . ARG A 1 94 ? -14.028 -5.907 -0.681 1.00 94.12 94 ARG A O 1
ATOM 784 N N . ASN A 1 95 ? -14.149 -5.136 -2.786 1.00 95.44 95 ASN A N 1
ATOM 785 C CA . ASN A 1 95 ? -14.632 -3.806 -2.419 1.00 95.44 95 ASN A CA 1
ATOM 786 C C . ASN A 1 95 ? -16.025 -3.856 -1.775 1.00 95.44 95 ASN A C 1
ATOM 788 O O . ASN A 1 95 ? -16.268 -3.149 -0.801 1.00 95.44 95 ASN A O 1
ATOM 792 N N . ILE A 1 96 ? -16.923 -4.706 -2.286 1.00 96.12 96 ILE A N 1
ATOM 793 C CA . ILE A 1 96 ? -18.257 -4.915 -1.704 1.00 96.12 96 ILE A CA 1
ATOM 794 C C . ILE A 1 96 ? -18.136 -5.472 -0.281 1.00 96.12 96 ILE A C 1
ATOM 796 O O . ILE A 1 96 ? -18.738 -4.925 0.642 1.00 96.12 96 ILE A O 1
ATOM 800 N N . VAL A 1 97 ? -17.329 -6.520 -0.087 1.00 96.69 97 VAL A N 1
ATOM 801 C CA . VAL A 1 97 ? -17.099 -7.117 1.238 1.00 96.69 97 VAL A CA 1
ATOM 802 C C . VAL A 1 97 ? -16.488 -6.097 2.197 1.00 96.69 97 VAL A C 1
ATOM 804 O O . VAL A 1 97 ? -16.996 -5.936 3.303 1.00 96.69 97 VAL A O 1
ATOM 807 N N . GLY A 1 98 ? -15.458 -5.360 1.770 1.00 97.44 98 GLY A N 1
ATOM 808 C CA . GLY A 1 98 ? -14.835 -4.320 2.590 1.00 97.44 98 GLY A CA 1
ATOM 809 C C . GLY A 1 98 ? -15.812 -3.219 3.003 1.00 97.44 98 GLY A C 1
ATOM 810 O O . GLY A 1 98 ? -15.843 -2.840 4.171 1.00 97.44 98 GLY A O 1
ATOM 811 N N . TYR A 1 99 ? -16.668 -2.761 2.085 1.00 97.88 99 TYR A N 1
ATOM 812 C CA . TYR A 1 99 ? -17.703 -1.769 2.382 1.00 97.88 99 TYR A CA 1
ATOM 813 C C . TYR A 1 99 ? -18.715 -2.267 3.424 1.00 97.88 99 TYR A C 1
ATOM 815 O O . TYR A 1 99 ? -19.022 -1.557 4.384 1.00 97.88 99 TYR A O 1
ATOM 823 N N . PHE A 1 100 ? -19.226 -3.493 3.273 1.00 98.00 100 PHE A N 1
ATOM 824 C CA . PHE A 1 100 ? -20.168 -4.056 4.243 1.00 98.00 100 PHE A CA 1
ATOM 825 C C . PHE A 1 100 ? -19.522 -4.314 5.604 1.00 98.00 100 PHE A C 1
ATOM 827 O O . PHE A 1 100 ? -20.149 -4.044 6.630 1.00 98.00 100 PHE A O 1
ATOM 834 N N . LEU A 1 101 ? -18.268 -4.775 5.620 1.00 97.81 101 LEU A N 1
ATOM 835 C CA . LEU A 1 101 ? -17.498 -4.940 6.848 1.00 97.81 101 LEU A CA 1
ATOM 836 C C . LEU A 1 101 ? -17.341 -3.598 7.574 1.00 97.81 101 LEU A C 1
ATOM 838 O O . LEU A 1 101 ? -17.629 -3.518 8.767 1.00 97.81 101 LEU A O 1
ATOM 842 N N . ALA A 1 102 ? -16.997 -2.531 6.847 1.00 98.19 102 ALA A N 1
ATOM 843 C CA . ALA A 1 102 ? -16.858 -1.197 7.423 1.00 98.19 102 ALA A CA 1
ATOM 844 C C . ALA A 1 102 ? -18.150 -0.689 8.049 1.00 98.19 102 ALA A C 1
ATOM 846 O O . ALA A 1 102 ? -18.165 -0.291 9.214 1.00 98.19 102 ALA A O 1
ATOM 847 N N . ARG A 1 103 ? -19.267 -0.810 7.324 1.00 98.25 103 ARG A N 1
ATOM 848 C CA . ARG A 1 103 ? -20.584 -0.440 7.850 1.00 98.25 103 ARG A CA 1
ATOM 849 C C . ARG A 1 103 ? -20.965 -1.222 9.099 1.00 98.25 103 ARG A C 1
ATOM 851 O O . ARG A 1 103 ? -21.578 -0.656 9.997 1.00 98.25 103 ARG A O 1
ATOM 858 N N . LYS A 1 104 ? -20.639 -2.515 9.156 1.00 98.06 104 LYS A N 1
ATOM 859 C CA . LYS A 1 104 ? -20.983 -3.364 10.301 1.00 98.06 104 LYS A CA 1
ATOM 860 C C . LYS A 1 104 ? -20.138 -3.049 11.536 1.00 98.06 104 LYS A C 1
ATOM 862 O O . LYS A 1 104 ? -20.640 -3.195 12.646 1.00 98.06 104 LYS A O 1
ATOM 867 N N . MET A 1 105 ? -18.890 -2.628 11.338 1.00 97.12 105 MET A N 1
ATOM 868 C CA . MET A 1 105 ? -17.935 -2.329 12.409 1.00 97.12 105 MET A CA 1
ATOM 869 C C . MET A 1 105 ? -17.927 -0.860 12.851 1.00 97.12 105 MET A C 1
ATOM 871 O O . MET A 1 105 ? -17.283 -0.550 13.848 1.00 97.12 105 MET A O 1
ATOM 875 N N . GLY A 1 106 ? -18.589 0.041 12.117 1.00 98.06 106 GLY A N 1
ATOM 876 C CA . GLY A 1 106 ? -18.394 1.483 12.306 1.00 98.06 106 GLY A CA 1
ATOM 877 C C . GLY A 1 106 ? -16.961 1.913 11.965 1.00 98.06 106 GLY A C 1
ATOM 878 O O . GLY A 1 106 ? -16.387 2.744 12.658 1.00 98.06 106 GLY A O 1
ATOM 879 N N . ALA A 1 107 ? -16.368 1.281 10.948 1.00 98.50 107 ALA A N 1
ATOM 880 C CA . ALA A 1 107 ? -15.009 1.543 10.486 1.00 98.50 107 ALA A CA 1
ATOM 881 C C . ALA A 1 107 ? -14.993 2.539 9.322 1.00 98.50 107 ALA A C 1
ATOM 883 O O . ALA A 1 107 ? -15.949 2.600 8.543 1.00 98.50 107 ALA A O 1
ATOM 884 N N . ASP A 1 108 ? -13.855 3.201 9.132 1.00 98.50 108 ASP A N 1
ATOM 885 C CA . ASP A 1 108 ? -13.600 4.024 7.954 1.00 98.50 108 ASP A CA 1
ATOM 886 C C . ASP A 1 108 ? -12.885 3.235 6.851 1.00 98.50 108 ASP A C 1
ATOM 888 O O . ASP A 1 108 ? -11.992 2.415 7.095 1.00 98.50 108 ASP A O 1
ATOM 892 N N . ILE A 1 109 ? -13.278 3.507 5.603 1.00 98.12 109 ILE A N 1
ATOM 893 C CA . ILE A 1 109 ? -12.633 2.945 4.413 1.00 98.12 109 ILE A CA 1
ATOM 894 C C . ILE A 1 109 ? -11.398 3.772 4.058 1.00 98.12 109 ILE A C 1
ATOM 896 O O . ILE A 1 109 ? -11.475 4.968 3.780 1.00 98.12 109 ILE A O 1
ATOM 900 N N . VAL A 1 110 ? -10.263 3.090 3.976 1.00 98.00 110 VAL A N 1
ATOM 901 C CA . VAL A 1 110 ? -8.997 3.618 3.483 1.00 98.00 110 VAL A CA 1
ATOM 902 C C . VAL A 1 110 ? -8.917 3.384 1.977 1.00 98.00 110 VAL A C 1
ATOM 904 O O . VAL A 1 110 ? -8.861 2.245 1.503 1.00 98.00 110 VAL A O 1
ATOM 907 N N . TYR A 1 111 ? -8.891 4.474 1.213 1.00 95.88 111 TYR A N 1
ATOM 908 C CA . TYR A 1 111 ? -8.722 4.429 -0.238 1.00 95.88 111 TYR A CA 1
ATOM 909 C C . TYR A 1 111 ? -7.256 4.214 -0.620 1.00 95.88 111 TYR A C 1
ATOM 911 O O . TYR A 1 111 ? -6.365 4.878 -0.093 1.00 95.88 111 TYR A O 1
ATOM 919 N N . ASN A 1 112 ? -7.021 3.308 -1.572 1.00 93.94 112 ASN A N 1
ATOM 920 C CA . ASN A 1 112 ? -5.700 3.009 -2.114 1.00 93.94 112 ASN A CA 1
ATOM 921 C C . ASN A 1 112 ? -5.721 3.059 -3.657 1.00 93.94 112 ASN A C 1
ATOM 923 O O . ASN A 1 112 ? -6.309 2.165 -4.279 1.00 93.94 112 ASN A O 1
ATOM 927 N N . PRO A 1 113 ? -5.109 4.080 -4.288 1.00 93.94 113 PRO A N 1
ATOM 928 C CA . PRO A 1 113 ? -4.477 5.252 -3.664 1.00 93.94 113 PRO A CA 1
ATOM 929 C C . PRO A 1 113 ? -5.512 6.209 -3.022 1.00 93.94 113 PRO A C 1
ATOM 931 O O . PRO A 1 113 ? -6.699 6.129 -3.353 1.00 93.94 113 PRO A O 1
ATOM 934 N N . PRO A 1 114 ? -5.092 7.143 -2.146 1.00 94.75 114 PRO A N 1
ATOM 935 C CA . PRO A 1 114 ? -5.953 8.210 -1.632 1.00 94.75 114 PRO A CA 1
ATOM 936 C C . PRO A 1 114 ? -6.582 9.078 -2.730 1.00 94.75 114 PRO A C 1
ATOM 938 O O . PRO A 1 114 ? -5.985 9.315 -3.780 1.00 94.75 114 PRO A O 1
ATOM 941 N N . GLN A 1 115 ? -7.772 9.624 -2.463 1.00 91.19 115 GLN A N 1
ATOM 942 C CA . GLN A 1 115 ? -8.590 10.307 -3.474 1.00 91.19 115 GLN A CA 1
ATOM 943 C C . GLN A 1 115 ? -7.882 11.486 -4.166 1.00 91.19 115 GLN A C 1
ATOM 945 O O . GLN A 1 115 ? -8.020 11.642 -5.378 1.00 91.19 115 GLN A O 1
ATOM 950 N N . PHE A 1 116 ? -7.095 12.289 -3.436 1.00 90.12 116 PHE A N 1
ATOM 951 C CA . PHE A 1 116 ? -6.370 13.428 -4.026 1.00 90.12 116 PHE A CA 1
ATOM 952 C C . PHE A 1 116 ? -5.301 12.994 -5.044 1.00 90.12 116 PHE A C 1
ATOM 954 O O . PHE A 1 116 ? -4.939 13.774 -5.919 1.00 90.12 116 PHE A O 1
ATOM 961 N N . MET A 1 117 ? -4.811 11.752 -4.953 1.00 92.56 117 MET A N 1
ATOM 962 C CA . MET A 1 117 ? -3.824 11.203 -5.881 1.00 92.56 117 MET A CA 1
ATOM 963 C C . MET A 1 117 ? -4.475 10.693 -7.170 1.00 92.56 117 MET A C 1
ATOM 965 O O . MET A 1 117 ? -3.841 10.732 -8.222 1.00 92.56 117 MET A O 1
ATOM 969 N N . VAL A 1 118 ? -5.726 10.216 -7.114 1.00 87.06 118 VAL A N 1
ATOM 970 C CA . VAL A 1 118 ? -6.404 9.539 -8.240 1.00 87.06 118 VAL A CA 1
ATOM 971 C C . VAL A 1 118 ? -6.412 10.401 -9.506 1.00 87.06 118 VAL A C 1
ATOM 973 O O . VAL A 1 118 ? -6.107 9.900 -10.588 1.00 87.06 118 VAL A O 1
ATOM 976 N N . SER A 1 119 ? -6.702 11.698 -9.378 1.00 80.75 119 SER A N 1
ATOM 977 C CA . SER A 1 119 ? -6.709 12.637 -10.508 1.00 80.75 119 SER A CA 1
ATOM 978 C C . SER A 1 119 ? -5.313 12.901 -11.083 1.00 80.75 119 SER A C 1
ATOM 980 O O . SER A 1 119 ? -5.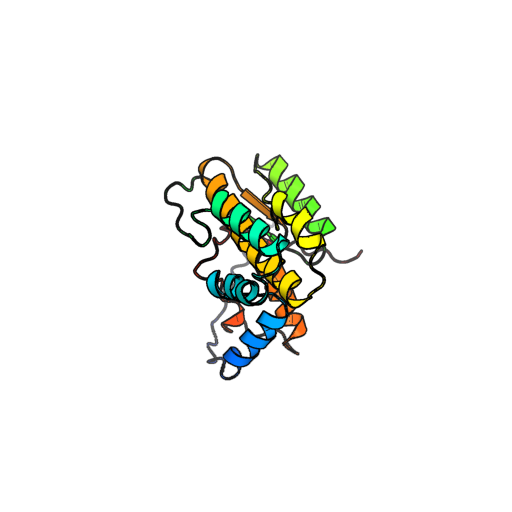184 13.180 -12.271 1.00 80.75 119 SER A O 1
ATOM 982 N N . MET A 1 120 ? -4.259 12.780 -10.271 1.00 83.12 120 MET A N 1
ATOM 983 C CA . MET A 1 120 ? -2.874 12.999 -10.696 1.00 83.12 120 MET A CA 1
ATOM 984 C C . MET A 1 120 ? -2.321 11.785 -11.446 1.00 83.12 120 MET A C 1
ATOM 986 O O . MET A 1 120 ? -1.699 11.941 -12.495 1.00 83.12 120 MET A O 1
ATOM 990 N N . GLY A 1 121 ? -2.606 10.574 -10.952 1.00 75.12 121 GLY A N 1
ATOM 991 C CA . GLY A 1 121 ? -2.130 9.323 -11.552 1.00 75.12 121 GLY A CA 1
ATOM 992 C C . GLY A 1 121 ? -2.692 9.041 -12.946 1.00 75.12 121 GLY A C 1
ATOM 993 O O . GLY A 1 121 ? -2.028 8.396 -13.757 1.00 75.12 121 GLY A O 1
ATOM 994 N N . ALA A 1 122 ? -3.882 9.566 -13.258 1.00 73.06 122 ALA A N 1
ATOM 995 C CA . ALA A 1 122 ? -4.500 9.442 -14.579 1.00 73.06 122 ALA A CA 1
ATOM 996 C C . ALA A 1 122 ? -3.662 10.077 -15.709 1.00 73.06 122 ALA A C 1
ATOM 998 O O . ALA A 1 122 ? -3.794 9.676 -16.862 1.00 73.06 122 ALA A O 1
ATOM 999 N N . ASN A 1 123 ? -2.774 11.022 -15.380 1.00 72.81 123 ASN A N 1
ATOM 1000 C CA . ASN A 1 123 ? -1.981 11.772 -16.356 1.00 72.81 123 ASN A CA 1
ATOM 1001 C C . ASN A 1 123 ? -0.600 11.159 -16.643 1.00 72.81 123 ASN A C 1
ATOM 1003 O O . ASN A 1 123 ? 0.153 11.698 -17.453 1.00 72.81 123 ASN A O 1
ATOM 1007 N N . PHE A 1 124 ? -0.232 10.049 -15.997 1.00 85.06 124 PHE A N 1
ATOM 1008 C CA . PHE A 1 124 ? 1.057 9.401 -16.245 1.00 85.06 124 PHE A CA 1
ATOM 1009 C C . PHE A 1 124 ? 0.987 8.493 -17.477 1.00 85.06 124 PHE A C 1
ATOM 1011 O O . PHE A 1 124 ? 0.344 7.438 -17.456 1.00 85.06 124 PHE A O 1
ATOM 1018 N N . SER A 1 125 ? 1.660 8.905 -18.555 1.00 82.50 125 SER A N 1
ATOM 1019 C CA . SER A 1 125 ? 1.840 8.121 -19.785 1.00 82.50 125 SER A CA 1
ATOM 1020 C C . SER A 1 125 ? 2.912 7.036 -19.636 1.00 82.50 125 SER A C 1
ATOM 1022 O O . SER A 1 125 ? 2.760 5.949 -20.191 1.00 82.50 125 SER A O 1
ATOM 1024 N N . ASP A 1 126 ? 3.953 7.310 -18.850 1.00 89.50 126 ASP A N 1
ATOM 1025 C CA . ASP A 1 126 ? 5.040 6.381 -18.548 1.00 89.50 126 ASP A CA 1
ATOM 1026 C C . ASP A 1 126 ? 4.578 5.254 -17.600 1.00 89.50 126 ASP A C 1
ATOM 1028 O O . ASP A 1 126 ? 3.957 5.490 -16.557 1.00 89.50 126 ASP A O 1
ATOM 1032 N N . LEU A 1 127 ? 4.870 4.005 -17.979 1.00 87.06 127 LEU A N 1
ATOM 1033 C CA . LEU A 1 127 ? 4.447 2.817 -17.236 1.00 87.06 127 LEU A CA 1
ATOM 1034 C C . LEU A 1 127 ? 5.183 2.664 -15.897 1.00 87.06 127 LEU A C 1
ATOM 1036 O O . LEU A 1 127 ? 4.568 2.227 -14.923 1.00 87.06 127 LEU A O 1
ATOM 1040 N N . THR A 1 128 ? 6.466 3.011 -15.843 1.00 88.25 128 THR A N 1
ATOM 1041 C CA . THR A 1 128 ? 7.290 2.982 -14.629 1.00 88.25 128 THR A CA 1
ATOM 1042 C C . THR A 1 128 ? 6.748 3.984 -13.616 1.00 88.25 128 THR A C 1
ATOM 1044 O O . THR A 1 128 ? 6.496 3.629 -12.465 1.00 88.25 128 THR A O 1
ATOM 1047 N N . LEU A 1 129 ? 6.427 5.201 -14.062 1.00 89.75 129 LEU A N 1
ATOM 1048 C CA . LEU A 1 129 ? 5.826 6.229 -13.213 1.00 89.75 129 LEU A CA 1
ATOM 1049 C C . LEU A 1 129 ? 4.428 5.827 -12.711 1.00 89.75 129 LEU A C 1
ATOM 1051 O O . LEU A 1 129 ? 4.096 6.035 -11.542 1.00 89.75 129 LEU A O 1
ATOM 1055 N N . ARG A 1 130 ? 3.611 5.190 -13.562 1.00 88.62 130 ARG A N 1
ATOM 1056 C CA . ARG A 1 130 ? 2.297 4.653 -13.167 1.00 88.62 130 ARG A CA 1
ATOM 1057 C C . ARG A 1 130 ? 2.412 3.535 -12.126 1.00 88.62 130 ARG A C 1
ATOM 1059 O O . ARG A 1 130 ? 1.568 3.436 -11.242 1.00 88.62 130 ARG A O 1
ATOM 1066 N N . LYS A 1 131 ? 3.441 2.695 -12.223 1.00 88.62 131 LYS A N 1
ATOM 1067 C CA . LYS A 1 131 ? 3.737 1.632 -11.254 1.00 88.62 131 LYS A CA 1
ATOM 1068 C C . LYS A 1 131 ? 4.192 2.211 -9.911 1.00 88.62 131 LYS A C 1
ATOM 1070 O O . LYS A 1 131 ? 3.599 1.885 -8.885 1.00 88.62 131 LYS A O 1
ATOM 1075 N N . ALA A 1 132 ? 5.136 3.153 -9.925 1.00 91.00 132 ALA A N 1
ATOM 1076 C CA . ALA A 1 132 ? 5.560 3.893 -8.732 1.00 91.00 132 ALA A CA 1
ATOM 1077 C C . ALA A 1 132 ? 4.403 4.625 -8.039 1.00 91.00 132 ALA A C 1
ATOM 1079 O O . ALA A 1 132 ? 4.339 4.659 -6.812 1.00 91.00 132 ALA A O 1
ATOM 1080 N N . PHE A 1 133 ? 3.428 5.116 -8.809 1.00 92.69 133 PHE A N 1
ATOM 1081 C CA . PHE A 1 133 ? 2.214 5.733 -8.276 1.00 92.69 133 PHE A CA 1
ATOM 1082 C C . PHE A 1 133 ? 1.376 4.808 -7.392 1.00 92.69 133 PHE A C 1
ATOM 1084 O O . PHE A 1 133 ? 0.877 5.256 -6.359 1.00 92.69 133 PHE A O 1
ATOM 1091 N N . PHE A 1 134 ? 1.253 3.523 -7.730 1.00 90.12 134 PHE A N 1
ATOM 1092 C CA . PHE A 1 134 ? 0.552 2.568 -6.867 1.00 90.12 134 PHE A CA 1
ATOM 1093 C C . PHE A 1 134 ? 1.367 2.182 -5.628 1.00 90.12 134 PHE A C 1
ATOM 1095 O O . PHE A 1 134 ? 0.781 1.992 -4.560 1.00 90.12 134 PHE A O 1
ATOM 1102 N N . GLY A 1 135 ? 2.699 2.127 -5.733 1.00 92.56 135 GLY A N 1
ATOM 1103 C CA . GLY A 1 135 ? 3.586 1.979 -4.575 1.00 92.56 135 GLY A CA 1
ATOM 1104 C C . GLY A 1 135 ? 3.417 3.139 -3.589 1.00 92.56 135 GLY A C 1
ATOM 1105 O O . GLY A 1 135 ? 3.085 2.930 -2.421 1.00 92.56 135 GLY A O 1
ATOM 1106 N N . LEU A 1 136 ? 3.525 4.375 -4.083 1.00 94.88 136 LEU A N 1
ATOM 1107 C CA . LEU A 1 136 ? 3.396 5.593 -3.280 1.00 94.88 136 LEU A CA 1
ATOM 1108 C C . LEU A 1 136 ? 1.992 5.739 -2.682 1.00 94.88 136 LEU A C 1
ATOM 1110 O O . LEU A 1 136 ? 1.840 6.099 -1.515 1.00 94.88 136 LEU A O 1
ATOM 1114 N N . GLY A 1 137 ? 0.966 5.397 -3.465 1.00 95.50 137 GLY A N 1
ATOM 1115 C CA . GLY A 1 137 ? -0.420 5.336 -3.011 1.00 95.50 137 GLY A CA 1
ATOM 1116 C C . GLY A 1 137 ? -0.619 4.358 -1.856 1.00 95.50 137 GLY A C 1
ATOM 1117 O O . GLY A 1 137 ? -1.337 4.680 -0.912 1.00 95.50 137 GLY A O 1
ATOM 1118 N N . GLY A 1 138 ? 0.074 3.216 -1.884 1.00 95.81 138 GLY A N 1
ATOM 1119 C CA . GLY A 1 138 ? 0.084 2.243 -0.796 1.00 95.81 138 GLY A CA 1
ATOM 1120 C C . GLY A 1 138 ? 0.645 2.815 0.507 1.00 95.81 138 GLY A C 1
ATOM 1121 O O . GLY A 1 138 ? 0.015 2.652 1.551 1.00 95.81 138 GLY A O 1
ATOM 1122 N N . TYR A 1 139 ? 1.769 3.537 0.451 1.00 97.31 139 TYR A N 1
ATOM 1123 C CA . TYR A 1 139 ? 2.345 4.210 1.624 1.00 97.31 139 TYR A CA 1
ATOM 1124 C C . TYR A 1 139 ? 1.442 5.323 2.166 1.00 97.31 139 TYR A C 1
ATOM 1126 O O . TYR A 1 139 ? 1.250 5.435 3.378 1.00 97.31 139 TYR A O 1
ATOM 1134 N N . ALA A 1 140 ? 0.848 6.122 1.280 1.00 97.38 140 ALA A N 1
ATOM 1135 C CA . ALA A 1 140 ? -0.083 7.178 1.663 1.00 97.38 140 ALA A CA 1
ATOM 1136 C C . ALA A 1 140 ? -1.351 6.606 2.329 1.00 97.38 140 ALA A C 1
ATOM 1138 O O . ALA A 1 140 ? -1.769 7.069 3.390 1.00 97.38 140 ALA A O 1
ATOM 1139 N N . ALA A 1 141 ? -1.917 5.539 1.756 1.00 97.69 141 ALA A N 1
ATOM 1140 C CA . ALA A 1 141 ? -3.054 4.817 2.321 1.00 97.69 141 ALA A CA 1
ATOM 1141 C C . ALA A 1 141 ? -2.720 4.205 3.694 1.00 97.69 141 ALA A C 1
ATOM 1143 O O . ALA A 1 141 ? -3.503 4.329 4.636 1.00 97.69 141 ALA A O 1
ATOM 1144 N N . ALA A 1 142 ? -1.538 3.603 3.839 1.00 97.81 142 ALA A N 1
ATOM 1145 C CA . ALA A 1 142 ? -1.064 3.048 5.104 1.00 97.81 142 ALA A CA 1
ATOM 1146 C C . ALA A 1 142 ? -0.901 4.133 6.187 1.00 97.81 142 ALA A C 1
ATOM 1148 O O . ALA A 1 142 ? -1.260 3.915 7.345 1.00 97.81 142 ALA A O 1
ATOM 1149 N N . CYS A 1 143 ? -0.442 5.331 5.807 1.00 97.88 143 CYS A N 1
ATOM 1150 C CA . CYS A 1 143 ? -0.385 6.491 6.696 1.00 97.88 143 CYS A CA 1
ATOM 1151 C C . CYS A 1 143 ? -1.789 6.924 7.158 1.00 97.88 143 CYS A C 1
ATOM 1153 O O . CYS A 1 143 ? -2.020 7.091 8.357 1.00 97.88 143 CYS A O 1
ATOM 1155 N N . THR A 1 144 ? -2.761 7.005 6.240 1.00 97.94 144 THR A N 1
ATOM 1156 C CA . THR A 1 144 ? -4.171 7.256 6.592 1.00 97.94 144 THR A CA 1
ATOM 1157 C C . THR A 1 144 ? -4.711 6.197 7.559 1.00 97.94 144 THR A C 1
ATOM 1159 O O . THR A 1 144 ? -5.312 6.552 8.571 1.00 97.94 144 THR A O 1
ATOM 1162 N N . ALA A 1 145 ? -4.458 4.907 7.314 1.00 98.38 145 ALA A N 1
ATOM 1163 C CA . ALA A 1 145 ? -4.868 3.836 8.224 1.00 98.38 145 ALA A CA 1
ATOM 1164 C C . ALA A 1 145 ? -4.254 3.999 9.626 1.00 98.38 145 ALA A C 1
ATOM 1166 O O . ALA A 1 145 ? -4.947 3.896 10.641 1.00 98.38 145 ALA A O 1
ATOM 1167 N N . ARG A 1 146 ? -2.958 4.321 9.699 1.00 98.19 146 ARG A N 1
ATOM 1168 C CA . ARG A 1 146 ? -2.257 4.590 10.960 1.00 98.19 146 ARG A CA 1
ATOM 1169 C C . ARG A 1 146 ? -2.890 5.749 11.734 1.00 98.19 146 ARG A C 1
ATOM 1171 O O . ARG A 1 146 ? -3.015 5.677 12.952 1.00 98.19 146 ARG A O 1
ATOM 1178 N N . GLN A 1 147 ? -3.312 6.807 11.050 1.00 97.38 147 GLN A N 1
ATOM 1179 C CA . GLN A 1 147 ? -3.979 7.940 11.693 1.00 97.38 147 GLN A CA 1
ATOM 1180 C C . GLN A 1 147 ? -5.383 7.558 12.194 1.00 97.38 147 GLN A C 1
ATOM 1182 O O . GLN A 1 147 ? -5.702 7.827 13.351 1.00 97.38 147 GLN A O 1
ATOM 1187 N N . LEU A 1 148 ? -6.181 6.870 11.368 1.00 98.19 148 LEU A N 1
ATOM 1188 C CA . LEU A 1 148 ? -7.550 6.453 11.701 1.00 98.19 148 LEU A CA 1
ATOM 1189 C C . LEU A 1 148 ? -7.617 5.490 12.888 1.00 98.19 148 LEU A C 1
ATOM 1191 O O . LEU A 1 148 ? -8.466 5.653 13.756 1.00 98.19 148 LEU A O 1
ATOM 1195 N N . THR A 1 149 ? -6.684 4.538 12.983 1.00 98.50 149 THR A N 1
ATOM 1196 C CA . THR A 1 149 ? -6.661 3.517 14.055 1.00 98.50 149 THR A CA 1
ATOM 1197 C C . THR A 1 149 ? -6.513 4.070 15.478 1.00 98.50 149 THR A C 1
ATOM 1199 O O . THR A 1 149 ? -6.595 3.316 16.450 1.00 98.50 149 THR A O 1
ATOM 1202 N N . ARG A 1 150 ? -6.320 5.383 15.636 1.00 97.94 150 ARG A N 1
ATOM 1203 C CA . ARG A 1 150 ? -6.386 6.075 16.930 1.00 97.94 150 ARG A CA 1
ATOM 1204 C C . ARG A 1 150 ? -7.821 6.290 17.418 1.00 97.94 150 ARG A C 1
ATOM 1206 O O . ARG A 1 150 ? -8.031 6.357 18.626 1.00 97.94 150 ARG A O 1
ATOM 1213 N N . THR A 1 151 ? -8.782 6.394 16.497 1.00 98.19 151 THR A N 1
ATOM 1214 C CA . THR A 1 151 ? -10.168 6.811 16.774 1.00 98.19 151 THR A CA 1
ATOM 1215 C C . THR A 1 151 ? -11.236 5.867 16.227 1.00 98.19 151 THR A C 1
ATOM 1217 O O . THR A 1 151 ? -12.321 5.809 16.796 1.00 98.19 151 THR A O 1
ATOM 1220 N N . VAL A 1 152 ? -10.962 5.144 15.135 1.00 98.56 152 VAL A N 1
ATOM 1221 C CA . VAL A 1 152 ? -11.894 4.193 14.506 1.00 98.56 152 VAL A CA 1
ATOM 1222 C C . VAL A 1 152 ? -11.144 3.022 13.861 1.00 98.56 152 VAL A C 1
ATOM 1224 O O . VAL A 1 152 ? -9.973 3.164 13.496 1.00 98.56 152 VAL A O 1
ATOM 1227 N N . PRO A 1 153 ? -11.775 1.848 13.676 1.00 98.69 153 PRO A N 1
ATOM 1228 C CA . PRO A 1 153 ? -11.186 0.798 12.854 1.00 98.69 153 PRO A CA 1
ATOM 1229 C C . PRO A 1 153 ? -10.963 1.297 11.421 1.00 98.69 153 PRO A C 1
ATOM 1231 O O . PRO A 1 153 ? -11.773 2.055 10.887 1.00 98.69 153 PRO A O 1
ATOM 1234 N N . ALA A 1 154 ? -9.879 0.853 10.792 1.00 98.69 154 ALA A N 1
ATOM 1235 C CA . ALA A 1 154 ? -9.528 1.229 9.425 1.00 98.69 154 ALA A CA 1
ATOM 1236 C C . ALA A 1 154 ? -9.599 0.002 8.513 1.00 98.69 154 ALA A C 1
ATOM 1238 O O . ALA A 1 154 ? -9.025 -1.038 8.838 1.00 98.69 154 ALA A O 1
ATOM 1239 N N . ILE A 1 155 ? -10.271 0.111 7.365 1.00 98.69 155 ILE A N 1
ATOM 1240 C CA . ILE A 1 155 ? -10.409 -0.988 6.400 1.00 98.69 155 ILE A CA 1
ATOM 1241 C C . ILE A 1 155 ? -9.859 -0.580 5.038 1.00 98.69 155 ILE A C 1
ATOM 1243 O O . ILE A 1 155 ? -10.362 0.350 4.415 1.00 98.69 155 ILE A O 1
ATOM 1247 N N . ILE A 1 156 ? -8.877 -1.323 4.531 1.00 98.31 156 ILE A N 1
ATOM 1248 C CA . ILE A 1 156 ? -8.333 -1.166 3.174 1.00 98.31 156 ILE A CA 1
ATOM 1249 C C . ILE A 1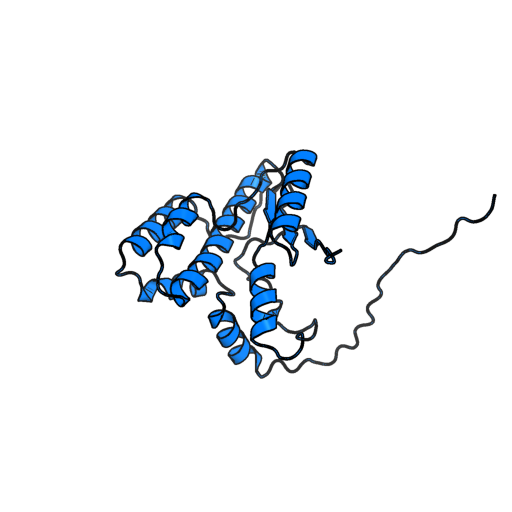 156 ? -8.746 -2.344 2.285 1.00 98.31 156 ILE A C 1
ATOM 1251 O O . ILE A 1 156 ? -8.820 -3.484 2.740 1.00 98.31 156 ILE A O 1
ATOM 1255 N N . THR A 1 157 ? -9.006 -2.085 1.001 1.00 96.88 157 THR A N 1
ATOM 1256 C CA . THR A 1 157 ? -9.398 -3.121 0.025 1.00 96.88 157 THR A CA 1
ATOM 1257 C C . THR A 1 157 ? -8.350 -3.267 -1.079 1.00 96.88 157 THR A C 1
ATOM 1259 O O . THR A 1 157 ? -8.322 -2.522 -2.058 1.00 96.88 157 THR A O 1
ATOM 1262 N N . GLY A 1 158 ? -7.489 -4.274 -0.954 1.00 93.62 158 GLY A N 1
ATOM 1263 C CA . GLY A 1 158 ? -6.293 -4.411 -1.783 1.00 93.62 158 GLY A CA 1
ATOM 1264 C C . GLY A 1 158 ? -5.181 -3.468 -1.341 1.00 93.62 158 GLY A C 1
ATOM 1265 O O . GLY A 1 158 ? -5.189 -2.271 -1.635 1.00 93.62 158 GLY A O 1
ATOM 1266 N N . HIS A 1 159 ? -4.209 -4.033 -0.646 1.00 94.69 159 HIS A N 1
ATOM 1267 C CA . HIS A 1 159 ? -3.028 -3.357 -0.147 1.00 94.69 159 HIS A CA 1
ATOM 1268 C C . HIS A 1 159 ? -1.769 -3.902 -0.841 1.00 94.69 159 HIS A C 1
ATOM 1270 O O . HIS A 1 159 ? -1.831 -4.364 -1.981 1.00 94.69 159 HIS A O 1
ATOM 1276 N N . TRP A 1 160 ? -0.610 -3.808 -0.190 1.00 95.00 160 TRP A N 1
ATOM 1277 C CA . TRP A 1 160 ? 0.681 -4.216 -0.745 1.00 95.00 160 TRP A CA 1
ATOM 1278 C C . TRP A 1 160 ? 0.679 -5.666 -1.259 1.00 95.00 160 TRP A C 1
ATOM 1280 O O . TRP A 1 160 ? 1.156 -5.924 -2.362 1.00 95.00 160 TRP A O 1
ATOM 1290 N N . MET A 1 161 ? 0.008 -6.582 -0.552 1.00 94.25 161 MET A N 1
ATOM 1291 C CA . MET A 1 161 ? -0.111 -7.993 -0.950 1.00 94.25 161 MET A CA 1
ATOM 1292 C C . MET A 1 161 ? -0.762 -8.182 -2.324 1.00 94.25 161 MET A C 1
ATOM 1294 O O . MET A 1 161 ? -0.316 -9.033 -3.084 1.00 94.25 161 MET A O 1
ATOM 1298 N N . SER A 1 162 ? -1.781 -7.386 -2.679 1.00 92.31 162 SER A N 1
ATOM 1299 C CA . SER A 1 162 ? -2.393 -7.439 -4.017 1.00 92.31 162 SER A CA 1
ATOM 1300 C C . SER A 1 162 ? -1.362 -7.167 -5.122 1.00 92.31 162 SER A C 1
ATOM 1302 O O . SER A 1 162 ? -1.411 -7.801 -6.175 1.00 92.31 162 SER A O 1
ATOM 1304 N N . GLN A 1 163 ? -0.434 -6.231 -4.892 1.00 91.88 163 GLN A N 1
ATOM 1305 C CA . GLN A 1 163 ? 0.607 -5.887 -5.864 1.00 91.88 163 GLN A CA 1
ATOM 1306 C C . GLN A 1 163 ? 1.693 -6.967 -5.910 1.00 91.88 163 GLN A C 1
ATOM 1308 O O . GLN A 1 163 ? 2.060 -7.419 -6.991 1.00 91.88 163 GLN A O 1
ATOM 1313 N N . VAL A 1 164 ? 2.144 -7.439 -4.745 1.00 94.38 164 VAL A N 1
ATOM 1314 C CA . VAL A 1 164 ? 3.169 -8.489 -4.627 1.00 94.38 164 VAL A CA 1
ATOM 1315 C C . VAL A 1 164 ? 2.698 -9.798 -5.234 1.00 94.38 164 VAL A C 1
ATOM 1317 O O . VAL A 1 164 ? 3.414 -10.383 -6.034 1.00 94.38 164 VAL A O 1
ATOM 1320 N N . ALA A 1 165 ? 1.475 -10.235 -4.929 1.00 94.12 165 ALA A N 1
ATOM 1321 C CA . ALA A 1 165 ? 0.910 -11.452 -5.502 1.00 94.12 165 ALA A CA 1
ATOM 1322 C C . ALA A 1 165 ? 0.835 -11.373 -7.035 1.00 94.12 165 ALA A C 1
ATOM 1324 O O . ALA A 1 165 ? 1.143 -12.345 -7.723 1.00 94.12 165 ALA A O 1
ATOM 1325 N N . PHE A 1 166 ? 0.469 -10.207 -7.580 1.00 92.25 166 PHE A N 1
ATOM 1326 C CA . PHE A 1 166 ? 0.481 -9.978 -9.023 1.00 92.25 166 PHE A CA 1
ATOM 1327 C C . PHE A 1 166 ? 1.899 -10.030 -9.606 1.00 92.25 166 PHE A C 1
ATOM 1329 O O . PHE A 1 166 ? 2.100 -10.681 -10.627 1.00 92.25 166 PHE A O 1
ATOM 1336 N N . ALA A 1 167 ? 2.874 -9.376 -8.970 1.00 93.69 167 ALA A N 1
ATOM 1337 C CA . ALA A 1 167 ? 4.259 -9.366 -9.433 1.00 93.69 167 ALA A CA 1
ATOM 1338 C C . ALA A 1 167 ? 4.896 -10.763 -9.370 1.00 93.69 167 ALA A C 1
ATOM 1340 O O . ALA A 1 167 ? 5.507 -11.197 -10.342 1.00 93.69 167 ALA A O 1
ATOM 1341 N N . ILE A 1 168 ? 4.671 -11.512 -8.287 1.00 94.69 168 ILE A N 1
ATOM 1342 C CA . ILE A 1 168 ? 5.118 -12.904 -8.150 1.00 94.69 168 ILE A CA 1
ATOM 1343 C C . ILE A 1 168 ? 4.565 -13.757 -9.293 1.00 94.69 168 ILE A C 1
ATOM 1345 O O . ILE A 1 168 ? 5.328 -14.449 -9.957 1.00 94.69 168 ILE A O 1
ATOM 1349 N N . ALA A 1 169 ? 3.266 -13.643 -9.589 1.00 94.06 169 ALA A N 1
ATOM 1350 C CA . ALA A 1 169 ? 2.632 -14.373 -10.688 1.00 94.06 169 ALA A CA 1
ATOM 1351 C C . ALA A 1 169 ? 3.154 -13.987 -12.088 1.00 94.06 169 ALA A C 1
ATOM 1353 O O . ALA A 1 169 ? 2.809 -14.644 -13.069 1.00 94.06 169 ALA A O 1
ATOM 1354 N N . LYS A 1 170 ? 3.924 -12.898 -12.208 1.00 94.31 170 LYS A N 1
ATOM 1355 C CA . LYS A 1 170 ? 4.553 -12.455 -13.458 1.00 94.31 170 LYS A CA 1
ATOM 1356 C C . LYS A 1 170 ? 6.032 -12.802 -13.566 1.00 94.31 170 LYS A C 1
ATOM 1358 O O . LYS A 1 170 ? 6.512 -12.950 -14.683 1.00 94.31 170 LYS A O 1
ATOM 1363 N N . VAL A 1 171 ? 6.731 -12.878 -12.439 1.00 93.69 171 VAL A N 1
ATOM 1364 C CA . VAL A 1 171 ? 8.189 -13.062 -12.371 1.00 93.69 171 VAL A CA 1
ATOM 1365 C C . VAL A 1 171 ? 8.580 -14.523 -12.160 1.00 93.69 171 VAL A C 1
ATOM 1367 O O . VAL A 1 171 ? 9.644 -14.949 -12.608 1.00 93.69 171 VAL A O 1
ATOM 1370 N N . TYR A 1 172 ? 7.733 -15.295 -11.479 1.00 91.69 172 TYR A N 1
ATOM 1371 C CA . TYR A 1 172 ? 8.015 -16.684 -11.152 1.00 91.69 172 TYR A CA 1
ATOM 1372 C C . TYR A 1 172 ? 7.130 -17.640 -11.951 1.00 91.69 172 TYR A C 1
ATOM 1374 O O . TYR A 1 172 ? 5.911 -17.480 -12.005 1.00 91.69 172 TYR A O 1
ATOM 1382 N N . ASP A 1 173 ? 7.738 -18.702 -12.484 1.00 90.56 173 ASP A N 1
ATOM 1383 C CA . ASP A 1 173 ? 7.016 -19.794 -13.152 1.00 90.56 173 ASP A CA 1
ATOM 1384 C C . ASP A 1 173 ? 6.193 -20.643 -12.170 1.00 90.56 173 ASP A C 1
ATOM 1386 O O . ASP A 1 173 ? 5.194 -21.266 -12.533 1.00 90.56 173 ASP A O 1
ATOM 1390 N N . LYS A 1 174 ? 6.629 -20.693 -10.907 1.00 90.75 174 LYS A N 1
ATOM 1391 C CA . LYS A 1 174 ? 5.977 -21.409 -9.806 1.00 90.75 174 LYS A CA 1
ATOM 1392 C C . LYS A 1 174 ? 5.917 -20.511 -8.583 1.00 90.75 174 LYS A C 1
ATOM 1394 O O . LYS A 1 174 ? 6.809 -19.701 -8.368 1.00 90.75 174 LYS A O 1
ATOM 1399 N N . VAL A 1 175 ? 4.888 -20.691 -7.759 1.00 90.62 175 VAL A N 1
ATOM 1400 C CA . VAL A 1 175 ? 4.758 -19.948 -6.499 1.00 90.62 175 VAL A CA 1
ATOM 1401 C C . VAL A 1 175 ? 6.021 -20.170 -5.645 1.00 90.62 175 VAL A C 1
ATOM 1403 O O . VAL A 1 175 ? 6.349 -21.331 -5.383 1.00 90.62 175 VAL A O 1
ATOM 1406 N N . PRO A 1 176 ? 6.725 -19.099 -5.225 1.00 91.75 176 PRO A N 1
ATOM 1407 C CA . PRO A 1 176 ? 7.885 -19.201 -4.345 1.00 91.75 176 PRO A CA 1
ATOM 1408 C C . PRO A 1 176 ? 7.531 -19.930 -3.045 1.00 91.75 176 PRO A C 1
ATOM 1410 O O . PRO A 1 176 ? 6.404 -19.777 -2.555 1.00 91.75 176 PRO A O 1
ATOM 1413 N N . PRO A 1 177 ? 8.458 -20.701 -2.459 1.00 91.38 177 PRO A N 1
ATOM 1414 C CA . PRO A 1 177 ? 8.184 -21.424 -1.224 1.00 91.38 177 PRO A CA 1
ATOM 1415 C C . PRO A 1 177 ? 7.908 -20.456 -0.064 1.00 91.38 177 PRO A C 1
ATOM 1417 O O . PRO A 1 177 ? 8.424 -19.336 -0.086 1.00 91.38 177 PRO A O 1
ATOM 1420 N N . PRO A 1 178 ? 7.124 -20.859 0.954 1.00 89.62 178 PRO A N 1
ATOM 1421 C CA . PRO A 1 178 ? 6.689 -19.979 2.046 1.00 89.62 178 PRO A CA 1
ATOM 1422 C C . PRO A 1 178 ? 7.813 -19.246 2.794 1.00 89.62 178 PRO A C 1
ATOM 1424 O O . PRO A 1 178 ? 7.570 -18.205 3.397 1.00 89.62 178 PRO A O 1
ATOM 1427 N N . GLU A 1 179 ? 9.030 -19.785 2.770 1.00 90.25 179 GLU A N 1
ATOM 1428 C CA . GLU A 1 179 ? 10.222 -19.234 3.414 1.00 90.25 179 GLU A CA 1
ATOM 1429 C C . GLU A 1 179 ? 10.914 -18.133 2.597 1.00 90.25 179 GLU A C 1
ATOM 1431 O O . GLU A 1 179 ? 11.776 -17.439 3.140 1.00 90.25 179 GLU A O 1
ATOM 1436 N N . SER A 1 180 ? 10.571 -17.973 1.314 1.00 90.56 180 SER A N 1
ATOM 1437 C CA . SER A 1 180 ? 11.217 -16.988 0.445 1.00 90.56 180 SER A CA 1
ATOM 1438 C C . SER A 1 180 ? 10.980 -15.570 0.953 1.00 90.56 180 SER A C 1
ATOM 1440 O O . SER A 1 180 ? 9.858 -15.163 1.281 1.00 90.56 180 SER A O 1
ATOM 1442 N N . LYS A 1 181 ? 12.044 -14.765 0.969 1.00 90.88 181 LYS A N 1
ATOM 1443 C CA . LYS A 1 181 ? 11.974 -13.387 1.474 1.00 90.88 181 LYS A CA 1
ATOM 1444 C C . LYS A 1 181 ? 11.182 -12.445 0.570 1.00 90.88 181 LYS A C 1
ATOM 1446 O O . LYS A 1 181 ? 10.929 -11.316 0.985 1.00 90.88 181 LYS A O 1
ATOM 1451 N N . VAL A 1 182 ? 10.736 -12.878 -0.608 1.00 91.56 182 VAL A N 1
ATOM 1452 C CA . VAL A 1 182 ? 9.834 -12.096 -1.470 1.00 91.56 182 VAL A CA 1
ATOM 1453 C C . VAL A 1 182 ? 8.510 -11.739 -0.780 1.00 91.56 182 VAL A C 1
ATOM 1455 O O . VAL A 1 182 ? 7.903 -10.713 -1.083 1.00 91.56 182 VAL A O 1
ATOM 1458 N N . TYR A 1 183 ? 8.083 -12.546 0.196 1.00 92.38 183 TYR A N 1
ATOM 1459 C CA . TYR A 1 183 ? 6.890 -12.294 1.006 1.00 92.38 183 TYR A CA 1
ATOM 1460 C C . TYR A 1 183 ? 7.129 -11.317 2.167 1.00 92.38 183 TYR A C 1
ATOM 1462 O O . TYR A 1 183 ? 6.191 -10.995 2.898 1.00 92.38 183 TYR A O 1
ATOM 1470 N N . THR A 1 184 ? 8.367 -10.851 2.361 1.00 92.44 184 THR A N 1
ATOM 1471 C CA . THR A 1 184 ? 8.726 -9.964 3.472 1.00 92.44 184 THR A CA 1
ATOM 1472 C C . THR A 1 184 ? 8.002 -8.635 3.341 1.00 92.44 184 THR A C 1
ATOM 1474 O O . THR A 1 184 ? 8.204 -7.893 2.381 1.00 92.44 184 THR A O 1
ATOM 1477 N N . TRP A 1 185 ? 7.183 -8.323 4.342 1.00 94.62 185 TRP A N 1
ATOM 1478 C CA . TRP A 1 185 ? 6.508 -7.037 4.424 1.00 94.62 185 TRP A CA 1
ATOM 1479 C C . TRP A 1 185 ? 7.531 -5.885 4.510 1.00 94.62 185 TRP A C 1
ATOM 1481 O O . TRP A 1 185 ? 8.505 -6.008 5.260 1.00 94.62 185 TRP A O 1
ATOM 1491 N N . PRO A 1 186 ? 7.329 -4.758 3.801 1.00 95.25 186 PRO A N 1
ATOM 1492 C CA . PRO A 1 186 ? 8.233 -3.613 3.875 1.00 95.25 186 PRO A CA 1
ATOM 1493 C C . PRO A 1 186 ? 8.324 -3.065 5.304 1.00 95.25 186 PRO A C 1
ATOM 1495 O O . PRO A 1 186 ? 7.308 -2.736 5.917 1.00 95.25 186 PRO A O 1
ATOM 1498 N N . ALA A 1 187 ? 9.539 -2.934 5.838 1.00 95.75 187 ALA A N 1
ATOM 1499 C CA . ALA A 1 187 ? 9.756 -2.541 7.236 1.00 95.75 187 ALA A CA 1
ATOM 1500 C C . ALA A 1 187 ? 9.252 -1.122 7.572 1.00 95.75 187 ALA A C 1
ATOM 1502 O O . ALA A 1 187 ? 8.993 -0.816 8.735 1.00 95.75 187 ALA A O 1
ATOM 1503 N N . ASP A 1 188 ? 9.107 -0.266 6.561 1.00 97.19 188 ASP A N 1
ATOM 1504 C CA . ASP A 1 188 ? 8.626 1.114 6.657 1.00 97.19 188 ASP A CA 1
ATOM 1505 C C . ASP A 1 188 ? 7.168 1.286 6.179 1.00 97.19 188 ASP A C 1
ATOM 1507 O O . ASP A 1 188 ? 6.666 2.406 6.089 1.00 97.19 188 ASP A O 1
ATOM 1511 N N . LEU A 1 189 ? 6.447 0.198 5.890 1.00 97.69 189 LEU A N 1
ATOM 1512 C CA . LEU A 1 189 ? 5.029 0.243 5.529 1.00 97.69 189 LEU A CA 1
ATOM 1513 C C . LEU A 1 189 ? 4.161 -0.190 6.713 1.00 97.69 189 LEU A C 1
ATOM 1515 O O . LEU A 1 189 ? 4.347 -1.266 7.276 1.00 97.69 189 LEU A O 1
ATOM 1519 N N . TYR A 1 190 ? 3.172 0.624 7.090 1.00 97.94 190 TYR A N 1
ATOM 1520 C CA . TYR A 1 190 ? 2.283 0.289 8.205 1.00 97.94 190 TYR A CA 1
ATOM 1521 C C . TYR A 1 190 ? 1.447 -0.960 7.883 1.00 97.94 190 TYR A C 1
ATOM 1523 O O . TYR A 1 190 ? 0.674 -0.962 6.926 1.00 97.94 190 TYR A O 1
ATOM 1531 N N . MET A 1 191 ? 1.625 -2.027 8.665 1.00 96.88 191 MET A N 1
ATOM 1532 C CA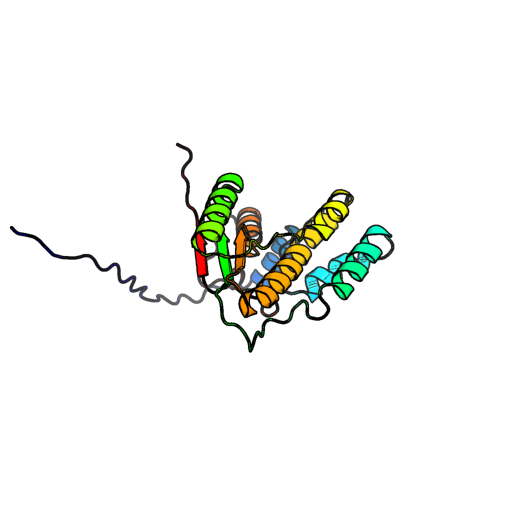 . MET A 1 191 ? 1.038 -3.344 8.402 1.00 96.88 191 MET A CA 1
ATOM 1533 C C . MET A 1 191 ? -0.377 -3.482 8.998 1.00 96.88 191 MET A C 1
ATOM 1535 O O . MET A 1 191 ? -0.612 -3.005 10.113 1.00 96.88 191 MET A O 1
ATOM 1539 N N . PRO A 1 192 ? -1.318 -4.152 8.305 1.00 98.19 192 PRO A N 1
ATOM 1540 C CA . PRO A 1 192 ? -2.596 -4.568 8.885 1.00 98.19 192 PRO A CA 1
ATOM 1541 C C . PRO A 1 192 ? -2.425 -5.522 10.073 1.00 98.19 192 PRO A C 1
ATOM 1543 O O . PRO A 1 192 ? -1.541 -6.372 10.067 1.00 98.19 192 PRO A O 1
ATOM 1546 N N . ASP A 1 193 ? -3.321 -5.437 11.056 1.00 98.25 193 ASP A N 1
ATOM 1547 C CA . ASP A 1 193 ? -3.415 -6.420 12.147 1.00 98.25 193 ASP A CA 1
ATOM 1548 C C . ASP A 1 193 ? -4.093 -7.709 11.688 1.00 98.25 193 ASP A C 1
ATOM 1550 O O . ASP A 1 193 ? -3.802 -8.793 12.186 1.00 98.25 193 ASP A O 1
ATOM 1554 N N . ILE A 1 194 ? -5.052 -7.576 10.768 1.00 97.88 194 ILE A N 1
ATOM 1555 C CA . ILE A 1 194 ? -5.883 -8.674 10.280 1.00 97.88 194 ILE A CA 1
ATOM 1556 C C . ILE A 1 194 ? -5.975 -8.576 8.764 1.00 97.88 194 ILE A C 1
ATOM 1558 O O . ILE A 1 194 ? -6.214 -7.503 8.206 1.00 97.88 194 ILE A O 1
ATOM 1562 N N . VAL A 1 195 ? -5.840 -9.721 8.101 1.00 97.81 195 VAL A N 1
ATOM 1563 C CA . VAL A 1 195 ? -6.048 -9.850 6.661 1.00 97.81 195 VAL A CA 1
ATOM 1564 C C . VAL A 1 195 ? -7.150 -10.871 6.405 1.00 97.81 195 VAL A C 1
ATOM 1566 O O . VAL A 1 195 ? -7.032 -12.031 6.790 1.00 97.81 195 VAL A O 1
ATOM 1569 N N . PHE A 1 196 ? -8.212 -10.453 5.719 1.00 96.69 196 PHE A N 1
ATOM 1570 C CA . PHE A 1 196 ? -9.232 -11.351 5.186 1.00 96.69 196 PHE A CA 1
ATOM 1571 C C . PHE A 1 196 ? -9.003 -11.552 3.695 1.00 96.69 196 PHE A C 1
ATOM 1573 O O . PHE A 1 196 ? -9.063 -10.593 2.931 1.00 96.69 196 PHE A O 1
ATOM 1580 N N . PHE A 1 197 ? -8.796 -12.792 3.260 1.00 95.88 197 PHE A N 1
ATOM 1581 C CA . PHE A 1 197 ? -8.748 -13.117 1.838 1.00 95.88 197 PHE A CA 1
ATOM 1582 C C . PHE A 1 197 ? -10.118 -13.602 1.354 1.00 95.88 197 PHE A C 1
ATOM 1584 O O . PHE A 1 197 ? -10.603 -14.657 1.761 1.00 95.88 197 PHE A O 1
ATOM 1591 N N . VAL A 1 198 ? -10.746 -12.834 0.465 1.00 94.06 198 VAL A N 1
ATOM 1592 C CA . VAL A 1 198 ? -12.032 -13.181 -0.142 1.00 94.06 198 VAL A CA 1
ATOM 1593 C C . VAL A 1 198 ? -11.782 -14.074 -1.350 1.00 94.06 198 VAL A C 1
ATOM 1595 O O . VAL A 1 198 ? -11.503 -13.600 -2.457 1.00 94.06 198 VAL A O 1
ATOM 1598 N N . ASN A 1 199 ? -11.913 -15.381 -1.134 1.00 87.88 199 ASN A N 1
ATOM 1599 C CA . ASN A 1 199 ? -11.945 -16.343 -2.221 1.00 87.88 199 ASN A CA 1
ATOM 1600 C C . ASN A 1 199 ? -13.363 -16.401 -2.802 1.00 87.88 199 ASN A C 1
ATOM 1602 O O . ASN A 1 199 ? -14.312 -16.759 -2.111 1.00 87.88 199 ASN A O 1
ATOM 1606 N N . SER A 1 200 ? -13.513 -16.025 -4.068 1.00 76.31 200 SER A N 1
ATOM 1607 C CA . SER A 1 200 ? -14.769 -16.195 -4.799 1.00 76.31 200 SER A CA 1
ATOM 1608 C C . SER A 1 200 ? -14.464 -16.970 -6.068 1.00 76.31 200 SER A C 1
ATOM 1610 O O . SER A 1 200 ? -13.724 -16.491 -6.924 1.00 76.31 200 SER A O 1
ATOM 1612 N N . CYS A 1 201 ? -15.013 -18.177 -6.177 1.00 65.94 201 CYS A N 1
ATOM 1613 C CA . CYS A 1 201 ? -15.041 -18.886 -7.447 1.00 65.94 201 CYS A CA 1
ATOM 1614 C C . CYS A 1 201 ? -15.995 -18.135 -8.383 1.00 65.94 201 CYS A C 1
ATOM 1616 O O . CYS A 1 201 ? -17.042 -17.654 -7.940 1.00 65.94 201 CYS A O 1
ATOM 1618 N N . LYS A 1 202 ? -15.659 -18.040 -9.675 1.00 56.44 202 LYS A N 1
ATOM 1619 C CA . LYS A 1 202 ? -16.690 -17.743 -10.675 1.00 56.44 202 LYS A CA 1
ATOM 1620 C C . LYS A 1 202 ? -17.728 -18.864 -10.566 1.00 56.44 202 LYS A C 1
ATOM 1622 O O . LYS A 1 202 ? -17.361 -20.027 -10.721 1.00 56.44 202 LYS A O 1
ATOM 1627 N N . SER A 1 203 ? -18.953 -18.503 -10.190 1.00 49.19 203 SER A N 1
ATOM 1628 C CA . SER A 1 203 ? -20.119 -19.376 -10.358 1.00 49.19 203 SER A CA 1
ATOM 1629 C C . SER A 1 203 ? -20.492 -19.439 -11.829 1.00 49.19 203 SER A C 1
ATOM 1631 O O . SER A 1 203 ? -20.189 -18.455 -12.548 1.00 49.19 203 SER A O 1
#

pLDDT: mean 87.23, std 17.16, range [30.0, 98.75]

Sequence (203 aa):
MHLIFNILYLVALVKYCTTHDDSDLPEKLKEIENYGVFFTLNSTLECYRNYYQLPVVKVLLNELTHRYPDIGLVHNPNKNHPFIAVEGVHRKTRNIVGYFLARKMGADIVYNPPQFMVSMGANFSDLTLRKAFFGLGGYAAACTARQLTRTVPAIITGHWMSQVAFAIAKVYDKVPPPESKVYTWPADLYMPDIVFFVNSCKS

Radius of gyration: 19.14 Å; chains: 1; bounding box: 50×58×41 Å